Protein AF-A0A7V8YFE7-F1 (afdb_monomer_lite)

Sequence (240 aa):
NLASSLAGSVAAVLPVWSLVAETVACGRLREADAATVTTIAELSDEERAMLFMSVDDFSTRPEGPAPLARRRLQDLLAHAGARRAVDVARSGARGAARLTAALDDISGRRALEEAIDRLAERADVLRASRMLADAWNAAHDDYAVGEPLRDAVASLRHRPEVHRLEEARALDALDAGSVALADGDERLARAVLTREVPTDLDLDAAIDRWREIENLTGDLHAKHVAQVVTRSLTLQRGRP

pLDDT: mean 74.28, std 19.46, range [31.92, 95.75]

Foldseek 3Di:
DVVVVCCVVCVVQCPQLVLLQVCLVVVVFAQLLLVQLLQLLPDDPVLNCQCLVDPCSVQPPPPGDDSVSSVVNCNRRNSVGSNVLNVQVNVPQGGSVSSSVVSNVVSCVVVVVVVVVVVVVVVVLQVVLVVLVVLQVVLVVDPVPNPVSVVVSVVVCVDPSVLLSLLSLLVVCLVVVVEDDDPVLSVQLNCLSVVVHDPPDPLVVNLVVLVVQLVPDPRPSSVSSSVSSSVSSVVVVPDD

Radius of gyration: 28.06 Å; chains: 1; bounding box: 69×29×73 Å

Secondary structure (DSSP, 8-state):
-HHHHHHHHHHHHHHHHHHHHHHHHTT---HHHHHHHHHHHTS-HHHHHHHTS-HHHHHH-SSSS-HHHHHHHHHHHHHHHHHHHHHHHHTT--SHHHHHHHHHHHSSHHHHHHHHHHHHHHHHHHHHHHHHHHHHHHHHH-TTTHHHHHHHHHHHHTSHHHHHHHHHHHHHHHHTT-----HHHHHHHHHHHHT---TT--HHHHHHHHHHHHHH---HHHHHHHHHHHHHHHHHHT--

Structure (mmCIF, N/CA/C/O backbone):
data_AF-A0A7V8YFE7-F1
#
_entry.id   AF-A0A7V8YFE7-F1
#
loop_
_atom_site.group_PDB
_atom_site.id
_atom_site.type_symbol
_atom_site.label_atom_id
_atom_site.label_alt_id
_atom_site.label_comp_id
_atom_site.label_asym_id
_atom_site.label_entity_id
_atom_site.label_seq_id
_atom_site.pdbx_PDB_ins_code
_atom_site.Cartn_x
_atom_site.Cartn_y
_atom_site.Cartn_z
_atom_site.occupancy
_atom_site.B_iso_or_equiv
_atom_site.auth_seq_id
_atom_site.auth_comp_id
_atom_site.auth_asym_id
_atom_site.auth_atom_id
_atom_site.pdbx_PDB_model_num
ATOM 1 N N . ASN A 1 1 ? 8.344 12.786 -6.041 1.00 46.62 1 ASN A N 1
ATOM 2 C CA . ASN A 1 1 ? 9.037 11.729 -5.275 1.00 46.62 1 ASN A CA 1
ATOM 3 C C . ASN A 1 1 ? 7.993 10.887 -4.542 1.00 46.62 1 ASN A C 1
ATOM 5 O O . ASN A 1 1 ? 7.358 11.382 -3.614 1.00 46.62 1 ASN A O 1
ATOM 9 N N . LEU A 1 2 ? 7.763 9.656 -5.012 1.00 32.00 2 LEU A N 1
ATOM 10 C CA . LEU A 1 2 ? 6.749 8.725 -4.495 1.00 32.00 2 LEU A CA 1
ATOM 11 C C . LEU A 1 2 ? 6.962 8.425 -2.999 1.00 32.00 2 LEU A C 1
ATOM 13 O O . LEU A 1 2 ? 6.001 8.340 -2.240 1.00 32.00 2 LEU A O 1
ATOM 17 N N . ALA A 1 3 ? 8.225 8.391 -2.556 1.00 32.19 3 ALA A N 1
ATOM 18 C CA . ALA A 1 3 ? 8.601 8.218 -1.155 1.00 32.19 3 ALA A CA 1
ATOM 19 C C . ALA A 1 3 ? 8.124 9.379 -0.265 1.00 32.19 3 ALA A C 1
ATOM 21 O O . ALA A 1 3 ? 7.690 9.152 0.858 1.00 32.19 3 ALA A O 1
ATOM 22 N N . SER A 1 4 ? 8.135 10.619 -0.766 1.00 31.92 4 SER A N 1
ATOM 23 C CA . SER A 1 4 ? 7.661 11.797 -0.020 1.00 31.92 4 SER A CA 1
ATOM 24 C C . SER A 1 4 ? 6.129 11.882 0.035 1.00 31.92 4 SER A C 1
ATOM 26 O O . SER A 1 4 ? 5.569 12.300 1.045 1.00 31.92 4 SER A O 1
ATOM 28 N N . SER A 1 5 ? 5.448 11.447 -1.030 1.00 32.66 5 SER A N 1
ATOM 29 C CA . SER A 1 5 ? 3.979 11.356 -1.097 1.00 32.66 5 SER A CA 1
ATOM 30 C C . SER A 1 5 ? 3.429 10.228 -0.207 1.00 32.66 5 SER A C 1
ATOM 32 O O . SER A 1 5 ? 2.426 10.421 0.489 1.00 32.66 5 SER A O 1
ATOM 34 N N . LEU A 1 6 ? 4.124 9.086 -0.161 1.00 34.97 6 LEU A N 1
ATOM 35 C CA . LEU A 1 6 ? 3.830 7.990 0.760 1.00 34.97 6 LEU A CA 1
ATOM 36 C C . LEU A 1 6 ? 4.168 8.369 2.202 1.00 34.97 6 LEU A C 1
ATOM 38 O O . LEU A 1 6 ? 3.341 8.131 3.069 1.00 34.97 6 LEU A O 1
ATOM 42 N N . ALA A 1 7 ? 5.299 9.029 2.472 1.00 33.03 7 ALA A N 1
ATOM 43 C CA . ALA A 1 7 ? 5.672 9.451 3.825 1.00 33.03 7 ALA A CA 1
ATOM 44 C C . ALA A 1 7 ? 4.619 10.363 4.476 1.00 33.03 7 ALA A C 1
ATOM 46 O O . ALA A 1 7 ? 4.297 10.172 5.645 1.00 33.03 7 ALA A O 1
ATOM 47 N N . GLY A 1 8 ? 4.033 11.304 3.725 1.00 34.12 8 GLY A N 1
ATOM 48 C CA . GLY A 1 8 ? 2.968 12.178 4.235 1.00 34.12 8 GLY A CA 1
ATOM 49 C C . GLY A 1 8 ? 1.661 11.438 4.549 1.00 34.12 8 GLY A C 1
ATOM 50 O O . GLY A 1 8 ? 1.032 11.702 5.572 1.00 34.12 8 GLY A O 1
ATOM 51 N N . SER A 1 9 ? 1.283 10.467 3.712 1.00 35.19 9 SER A N 1
ATOM 52 C CA . SER A 1 9 ? 0.063 9.662 3.898 1.00 35.19 9 SER A CA 1
ATOM 53 C C . SER A 1 9 ? 0.236 8.580 4.975 1.00 35.19 9 SER A C 1
ATOM 55 O O . SER A 1 9 ? -0.682 8.300 5.736 1.00 35.19 9 SER A O 1
ATOM 57 N N . VAL A 1 10 ? 1.437 8.013 5.090 1.00 35.19 10 VAL A N 1
ATOM 58 C CA . VAL A 1 10 ? 1.829 7.021 6.100 1.00 35.19 10 VAL A CA 1
ATOM 59 C C . VAL A 1 10 ? 1.984 7.678 7.480 1.00 35.19 10 VAL A C 1
ATOM 61 O O . VAL A 1 10 ? 1.509 7.128 8.471 1.00 35.19 10 VAL A O 1
ATOM 64 N N . ALA A 1 11 ? 2.534 8.897 7.563 1.00 32.28 11 ALA A N 1
ATOM 65 C CA . ALA A 1 11 ? 2.677 9.641 8.820 1.00 32.28 11 ALA A CA 1
ATOM 66 C C . ALA A 1 11 ? 1.337 10.074 9.445 1.00 32.28 11 ALA A C 1
ATOM 68 O O . ALA A 1 11 ? 1.239 10.172 10.667 1.00 32.28 11 ALA A O 1
ATOM 69 N N . ALA A 1 12 ? 0.298 10.300 8.633 1.00 34.69 12 ALA A N 1
ATOM 70 C CA . ALA A 1 12 ? -1.025 10.702 9.117 1.00 34.69 12 ALA A CA 1
ATOM 71 C C . ALA A 1 12 ? -1.856 9.533 9.687 1.00 34.69 12 ALA A C 1
ATOM 73 O O . ALA A 1 12 ? -2.780 9.756 10.467 1.00 34.69 12 ALA A O 1
ATOM 74 N N . VAL A 1 13 ? -1.534 8.291 9.307 1.00 35.88 13 VAL A N 1
ATOM 75 C CA . VAL A 1 13 ? -2.338 7.093 9.613 1.00 35.88 13 VAL A CA 1
ATOM 76 C C . VAL A 1 13 ? -1.600 6.144 10.574 1.00 35.88 13 VAL A C 1
ATOM 78 O O . VAL A 1 13 ? -2.230 5.372 11.285 1.00 35.88 13 VAL A O 1
ATOM 81 N N . LEU A 1 14 ? -0.275 6.243 10.708 1.00 37.66 14 LEU A N 1
ATOM 82 C CA . LEU A 1 14 ? 0.519 5.355 11.566 1.00 37.66 14 LEU A CA 1
ATOM 83 C C . LEU A 1 14 ? 0.127 5.334 13.056 1.00 37.66 14 LEU A C 1
ATOM 85 O O . LEU A 1 14 ? -0.050 4.235 13.563 1.00 37.66 14 LEU A O 1
ATOM 89 N N . PRO A 1 15 ? -0.056 6.455 13.784 1.00 42.94 15 PRO A N 1
ATOM 90 C CA . PRO A 1 15 ? -0.085 6.398 15.254 1.00 42.94 15 PRO A CA 1
ATOM 91 C C . PRO A 1 15 ? -1.318 5.704 15.856 1.00 42.94 15 PRO A C 1
ATOM 93 O O . PRO A 1 15 ? -1.239 5.094 16.918 1.00 42.94 15 PRO A O 1
ATOM 96 N N . VAL A 1 16 ? -2.475 5.804 15.194 1.00 43.12 16 VAL A N 1
ATOM 97 C CA . VAL A 1 16 ? -3.741 5.219 15.678 1.00 43.12 16 VAL A CA 1
ATOM 98 C C . VAL A 1 16 ? -3.874 3.762 15.238 1.00 43.12 16 VAL A C 1
ATOM 100 O O . VAL A 1 16 ? -4.380 2.923 15.982 1.00 43.12 16 VAL A O 1
ATOM 103 N N . TRP A 1 17 ? -3.384 3.452 14.040 1.00 50.72 17 TRP A N 1
ATOM 104 C CA . TRP A 1 17 ? -3.458 2.118 13.464 1.00 50.72 17 TRP A CA 1
ATOM 105 C C . TRP A 1 17 ? -2.321 1.216 13.958 1.00 50.72 17 TRP A C 1
ATOM 107 O O . TRP A 1 17 ? -2.533 0.015 14.092 1.00 50.72 17 TRP A O 1
ATOM 117 N N . SER A 1 18 ? -1.173 1.781 14.357 1.00 51.94 18 SER A N 1
ATOM 118 C CA . SER A 1 18 ? -0.069 1.037 14.971 1.00 51.94 18 SER A CA 1
ATOM 119 C C . SER A 1 18 ? -0.416 0.513 16.358 1.00 51.94 18 SER A C 1
ATOM 121 O O . SER A 1 18 ? -0.047 -0.607 16.668 1.00 51.94 18 SER A O 1
ATOM 123 N N . LEU A 1 19 ? -1.149 1.272 17.180 1.00 60.25 19 LEU A N 1
ATOM 124 C CA . LEU A 1 19 ? -1.534 0.840 18.531 1.00 60.25 19 LEU A CA 1
ATOM 125 C C . LEU A 1 19 ? -2.552 -0.305 18.498 1.00 60.25 19 LEU A C 1
ATOM 127 O O . LEU A 1 19 ? -2.393 -1.298 19.205 1.00 60.25 19 LEU A O 1
ATOM 131 N N . VAL A 1 20 ? -3.558 -0.212 17.622 1.00 61.38 20 VAL A N 1
ATOM 132 C CA . VAL A 1 20 ? -4.516 -1.305 17.400 1.00 61.38 20 VAL A CA 1
ATOM 133 C C . VAL A 1 20 ? -3.813 -2.519 16.789 1.00 61.38 20 VAL A C 1
ATOM 135 O O . VAL A 1 20 ? -3.981 -3.624 17.301 1.00 61.38 20 VAL A O 1
ATOM 138 N N . ALA A 1 21 ? -2.990 -2.323 15.752 1.00 56.16 21 ALA A N 1
ATOM 139 C CA . ALA A 1 21 ? -2.241 -3.403 15.111 1.00 56.16 21 ALA A CA 1
ATOM 140 C C . ALA A 1 21 ? -1.254 -4.081 16.076 1.00 56.16 21 ALA A C 1
ATOM 142 O O . ALA A 1 21 ? -1.201 -5.305 16.119 1.00 56.16 21 ALA A O 1
ATOM 143 N N . GLU A 1 22 ? -0.522 -3.322 16.895 1.00 61.88 22 GLU A N 1
ATOM 144 C CA . GLU A 1 22 ? 0.393 -3.852 17.913 1.00 61.88 22 GLU A CA 1
ATOM 145 C C . GLU A 1 22 ? -0.375 -4.618 18.994 1.00 61.88 22 GLU A C 1
ATOM 147 O O . GLU A 1 22 ? 0.005 -5.729 19.364 1.00 61.88 22 GLU A O 1
ATOM 152 N N . THR A 1 23 ? -1.483 -4.062 19.490 1.00 64.62 23 THR A N 1
ATOM 153 C CA . THR A 1 23 ? -2.311 -4.716 20.511 1.00 64.62 23 THR A CA 1
ATOM 154 C C . THR A 1 23 ? -2.886 -6.038 20.017 1.00 64.62 23 THR A C 1
ATOM 156 O O . THR A 1 23 ? -2.894 -7.017 20.770 1.00 64.62 23 THR A O 1
ATOM 159 N N . VAL A 1 24 ? -3.342 -6.080 18.765 1.00 67.12 24 VAL A N 1
ATOM 160 C CA . VAL A 1 24 ? -3.852 -7.287 18.109 1.00 67.12 24 VAL A CA 1
ATOM 161 C C . VAL A 1 24 ? -2.725 -8.295 17.877 1.00 67.12 24 VAL A C 1
ATOM 163 O O . VAL A 1 24 ? -2.836 -9.431 18.337 1.00 67.12 24 VAL A O 1
ATOM 166 N N . ALA A 1 25 ? -1.622 -7.880 17.246 1.00 57.31 25 ALA A N 1
ATOM 167 C CA . ALA A 1 25 ? -0.500 -8.753 16.896 1.00 57.31 25 ALA A CA 1
ATOM 168 C C . ALA A 1 25 ? 0.173 -9.375 18.129 1.00 57.31 25 ALA A C 1
ATOM 170 O O . ALA A 1 25 ? 0.541 -10.548 18.118 1.00 57.31 25 ALA A O 1
ATOM 171 N N . CYS A 1 26 ? 0.287 -8.615 19.220 1.00 66.69 26 CYS A N 1
ATOM 172 C CA . CYS A 1 26 ? 0.873 -9.085 20.474 1.00 66.69 26 CYS A CA 1
ATOM 173 C C . CYS A 1 26 ? -0.145 -9.769 21.407 1.00 66.69 26 CYS A C 1
ATOM 175 O O . CYS A 1 26 ? 0.208 -10.107 22.538 1.00 66.69 26 CYS A O 1
ATOM 177 N N . GLY A 1 27 ? -1.411 -9.927 20.997 1.00 72.06 27 GLY A N 1
ATOM 178 C CA . GLY A 1 27 ? -2.453 -10.554 21.819 1.00 72.06 27 GLY A CA 1
ATOM 179 C C . GLY A 1 27 ? -2.679 -9.853 23.166 1.00 72.06 27 GLY A C 1
ATOM 180 O O . GLY A 1 27 ? -2.934 -10.505 24.179 1.00 72.06 27 GLY A O 1
ATOM 181 N N . ARG A 1 28 ? -2.532 -8.521 23.214 1.00 80.00 28 ARG A N 1
ATOM 182 C CA . ARG A 1 28 ? -2.549 -7.741 24.470 1.00 80.00 28 ARG A CA 1
ATOM 183 C C . ARG A 1 28 ? -3.959 -7.470 25.000 1.00 80.00 28 ARG A C 1
ATOM 185 O O . ARG A 1 28 ? -4.097 -7.129 26.180 1.00 80.00 28 ARG A O 1
ATOM 192 N N . LEU A 1 29 ? -4.977 -7.627 24.151 1.00 85.94 29 LEU A N 1
ATOM 193 C CA . LEU A 1 29 ? -6.392 -7.510 24.504 1.00 85.94 29 LEU A CA 1
ATOM 194 C C . LEU A 1 29 ? -6.844 -8.751 25.293 1.00 85.94 29 LEU A C 1
ATOM 196 O O . LEU A 1 29 ? -6.780 -9.870 24.789 1.00 85.94 29 LEU A O 1
ATOM 200 N N . ARG A 1 30 ? -7.306 -8.563 26.532 1.00 92.62 30 ARG A N 1
ATOM 201 C CA . ARG A 1 30 ? -7.760 -9.651 27.419 1.00 92.62 30 ARG A CA 1
ATOM 202 C C . ARG A 1 30 ? -9.279 -9.660 27.566 1.00 92.62 30 ARG A C 1
ATOM 204 O O . ARG A 1 30 ? -9.948 -8.683 27.247 1.00 92.62 30 ARG A O 1
ATOM 211 N N . GLU A 1 31 ? -9.834 -10.729 28.139 1.00 94.75 31 GLU A N 1
ATOM 212 C CA . GLU A 1 31 ? -11.286 -10.835 28.373 1.00 94.75 31 GLU A CA 1
ATOM 213 C C . GLU A 1 31 ? -11.846 -9.712 29.260 1.00 94.75 31 GLU A C 1
ATOM 215 O O . GLU A 1 31 ? -12.948 -9.230 29.024 1.00 94.75 31 GLU A O 1
ATOM 220 N N . ALA A 1 32 ? -11.071 -9.213 30.227 1.00 93.00 32 ALA A N 1
ATOM 221 C CA . ALA A 1 32 ? -11.471 -8.048 31.022 1.00 93.00 32 ALA A CA 1
ATOM 222 C C . ALA A 1 32 ? -11.592 -6.763 30.174 1.00 93.00 32 ALA A C 1
ATOM 224 O O . ALA A 1 32 ? -12.471 -5.930 30.409 1.00 93.00 32 ALA A O 1
ATOM 225 N N . ASP A 1 33 ? -10.741 -6.621 29.155 1.00 93.38 33 ASP A N 1
ATOM 226 C CA . ASP A 1 33 ? -10.780 -5.497 28.217 1.00 93.38 33 ASP A CA 1
ATOM 227 C C . ASP A 1 33 ? -12.005 -5.635 27.299 1.00 93.38 33 ASP A C 1
ATOM 229 O O . ASP A 1 33 ? -12.761 -4.683 27.114 1.00 93.38 33 ASP A O 1
ATOM 233 N N . ALA A 1 34 ? -12.272 -6.850 26.812 1.00 94.25 34 ALA A N 1
ATOM 234 C CA . ALA A 1 34 ? -13.458 -7.170 26.021 1.00 94.25 34 ALA A CA 1
ATOM 235 C C . ALA A 1 34 ? -14.772 -6.954 26.790 1.00 94.25 34 ALA A C 1
ATOM 237 O O . ALA A 1 34 ? -15.741 -6.435 26.229 1.00 94.25 34 ALA A O 1
ATOM 238 N N . ALA A 1 35 ? -14.807 -7.305 28.077 1.00 95.44 35 ALA A N 1
ATOM 239 C CA . ALA A 1 35 ? -15.937 -7.021 28.955 1.00 95.44 35 ALA A CA 1
ATOM 240 C C . ALA A 1 35 ? -16.156 -5.508 29.087 1.00 95.44 35 ALA A C 1
ATOM 242 O O . ALA A 1 35 ? -17.278 -5.039 28.930 1.00 95.44 35 ALA A O 1
ATOM 243 N N . THR A 1 36 ? -15.077 -4.737 29.260 1.00 95.75 36 THR A N 1
ATOM 244 C CA . THR A 1 36 ? -15.133 -3.267 29.317 1.00 95.75 36 THR A CA 1
ATOM 245 C C . THR A 1 36 ? -15.704 -2.677 28.022 1.00 95.75 36 THR A C 1
ATOM 247 O O . THR A 1 36 ? -16.599 -1.836 28.076 1.00 95.75 36 THR A O 1
ATOM 250 N N . VAL A 1 37 ? -15.247 -3.149 26.856 1.00 95.31 37 VAL A N 1
ATOM 251 C CA . VAL A 1 37 ? -15.792 -2.748 25.543 1.00 95.31 37 VAL A CA 1
ATOM 252 C C . VAL A 1 37 ? -17.276 -3.101 25.430 1.00 95.31 37 VAL A C 1
ATOM 254 O O . VAL A 1 37 ? -18.070 -2.278 24.980 1.00 95.31 37 VAL A O 1
ATOM 257 N N . THR A 1 38 ? -17.665 -4.298 25.873 1.00 95.50 38 THR A N 1
ATOM 258 C CA . THR A 1 38 ? -19.058 -4.767 25.824 1.00 95.50 38 THR A CA 1
ATOM 259 C C . THR A 1 38 ? -19.965 -3.907 26.702 1.00 95.50 38 THR A C 1
ATOM 261 O O . THR A 1 38 ? -21.019 -3.481 26.244 1.00 95.50 38 THR A O 1
ATOM 264 N N . THR A 1 39 ? -19.532 -3.561 27.916 1.00 95.31 39 THR A N 1
ATOM 265 C CA . THR A 1 39 ? -20.282 -2.658 28.800 1.00 95.31 39 THR A CA 1
ATOM 266 C C . THR A 1 39 ? -20.480 -1.279 28.168 1.00 95.31 39 THR A C 1
ATOM 268 O O . THR A 1 39 ? -21.561 -0.714 28.276 1.00 95.31 39 THR A O 1
ATOM 271 N N . ILE A 1 40 ? -19.477 -0.739 27.465 1.00 95.19 40 ILE A N 1
ATOM 272 C CA . ILE A 1 40 ? -19.621 0.541 26.744 1.00 95.19 40 ILE A CA 1
ATOM 273 C C . ILE A 1 40 ? -20.566 0.396 25.538 1.00 95.19 40 ILE A C 1
ATOM 275 O O . ILE A 1 40 ? -21.319 1.316 25.219 1.00 95.19 40 ILE A O 1
ATOM 279 N N . ALA A 1 41 ? -20.547 -0.753 24.859 1.00 95.56 41 ALA A N 1
ATOM 280 C CA . ALA A 1 41 ? -21.445 -1.044 23.742 1.00 95.56 41 ALA A CA 1
ATOM 281 C C . ALA A 1 41 ? -22.919 -1.140 24.164 1.00 95.56 41 ALA A C 1
ATOM 283 O O . ALA A 1 41 ? -23.793 -0.850 23.348 1.00 95.56 41 ALA A O 1
ATOM 284 N N . GLU A 1 42 ? -23.173 -1.513 25.418 1.00 94.94 42 GLU A N 1
ATOM 285 C CA . GLU A 1 42 ? -24.505 -1.640 26.019 1.00 94.94 42 GLU A CA 1
ATOM 286 C C . GLU A 1 42 ? -25.051 -0.320 26.594 1.00 94.94 42 GLU A C 1
ATOM 288 O O . GLU A 1 42 ? -26.234 -0.255 26.924 1.00 94.94 42 GLU A O 1
ATOM 293 N N . LEU A 1 43 ? -24.236 0.743 26.662 1.00 95.19 43 LEU A N 1
ATOM 294 C CA . LEU A 1 43 ? -24.715 2.090 26.988 1.00 95.19 43 LEU A CA 1
ATOM 295 C C . LEU A 1 43 ? -25.698 2.604 25.932 1.00 95.19 43 LEU A C 1
ATOM 297 O O . LEU A 1 43 ? -25.624 2.234 24.750 1.00 95.19 43 LEU A O 1
ATOM 301 N N . SER A 1 44 ? -26.571 3.524 26.351 1.00 95.19 44 SER A N 1
ATOM 302 C CA . SER A 1 44 ? -27.434 4.240 25.415 1.00 95.19 44 SER A CA 1
ATOM 303 C C . SER A 1 44 ? -26.608 5.000 24.371 1.00 95.19 44 SER A C 1
ATOM 305 O O . SER A 1 44 ? -25.433 5.333 24.570 1.00 95.19 44 SER A O 1
ATOM 307 N N . ASP A 1 45 ? -27.225 5.275 23.223 1.00 92.44 45 ASP A N 1
ATOM 308 C CA . ASP A 1 45 ? -26.554 5.981 22.133 1.00 92.44 45 ASP A CA 1
ATOM 309 C C . ASP A 1 45 ? -26.092 7.386 22.566 1.00 92.44 45 ASP A C 1
ATOM 311 O O . ASP A 1 45 ? -24.999 7.805 22.182 1.00 92.44 45 ASP A O 1
ATOM 315 N N . GLU A 1 46 ? -26.862 8.062 23.423 1.00 93.81 46 GLU A N 1
ATOM 316 C CA . GLU A 1 46 ? -26.534 9.377 23.987 1.00 93.81 46 GLU A 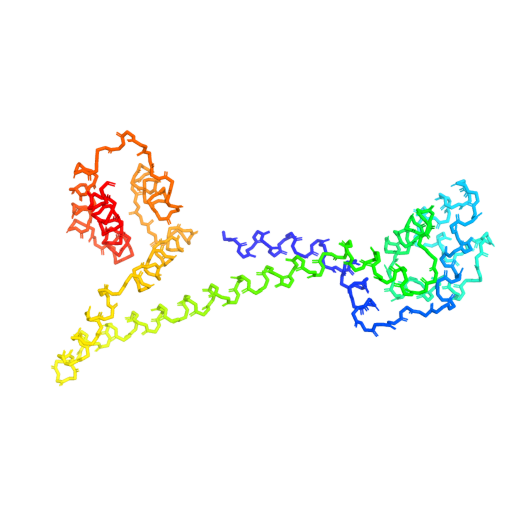CA 1
ATOM 317 C C . GLU A 1 46 ? -25.367 9.312 24.979 1.00 93.81 46 GLU A C 1
ATOM 319 O O . GLU A 1 46 ? -24.397 10.056 24.824 1.00 93.81 46 GLU A O 1
ATOM 324 N N . GLU A 1 47 ? -25.393 8.388 25.946 1.00 94.00 47 GLU A N 1
ATOM 325 C CA . GLU A 1 47 ? -24.288 8.209 26.901 1.00 94.00 47 GLU A CA 1
ATOM 326 C C . GLU A 1 47 ? -22.981 7.879 26.181 1.00 94.00 47 GLU A C 1
ATOM 328 O O . GLU A 1 47 ? -21.929 8.436 26.493 1.00 94.00 47 GLU A O 1
ATOM 333 N N . ARG A 1 48 ? -23.039 7.007 25.170 1.00 94.44 48 ARG A N 1
ATOM 334 C CA . ARG A 1 48 ? -21.860 6.631 24.390 1.00 94.44 48 ARG A CA 1
ATOM 335 C C . ARG A 1 48 ? -21.354 7.782 23.520 1.00 94.44 48 ARG A C 1
ATOM 337 O O . ARG A 1 48 ? -20.141 7.958 23.414 1.00 94.44 48 ARG A O 1
ATOM 344 N N . ALA A 1 49 ? -22.244 8.559 22.901 1.00 90.44 49 ALA A N 1
ATOM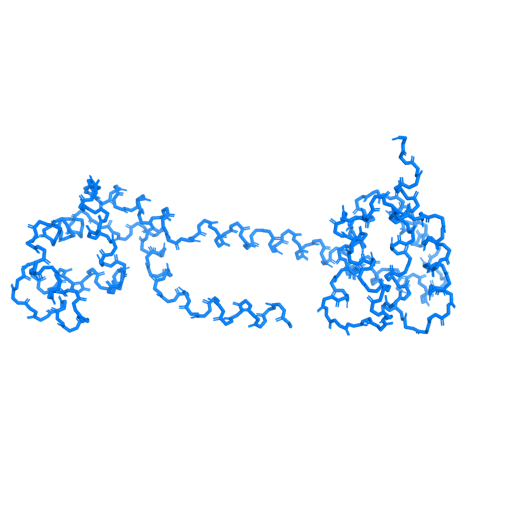 345 C CA . ALA A 1 49 ? -21.852 9.734 22.124 1.00 90.44 49 ALA A CA 1
ATOM 346 C C . ALA A 1 49 ? -21.118 10.757 23.002 1.00 90.44 49 ALA A C 1
ATOM 348 O O . ALA A 1 49 ? -20.050 11.235 22.620 1.00 90.44 49 ALA A O 1
ATOM 349 N N . MET A 1 50 ? -21.638 11.012 24.206 1.00 91.38 50 MET A N 1
ATOM 350 C CA . MET A 1 50 ? -20.996 11.882 25.193 1.00 91.38 50 MET A CA 1
ATOM 351 C C . MET A 1 50 ? -19.657 11.315 25.673 1.00 91.38 50 MET A C 1
ATOM 353 O O . MET A 1 50 ? -18.676 12.047 25.763 1.00 91.38 50 MET A O 1
ATOM 357 N N . LEU A 1 51 ? -19.587 10.007 25.933 1.00 92.06 51 LEU A N 1
ATOM 358 C CA . LEU A 1 51 ? -18.367 9.331 26.375 1.00 92.06 51 LEU A CA 1
ATOM 359 C C . LEU A 1 51 ? -17.239 9.397 25.329 1.00 92.06 51 LEU A C 1
ATOM 361 O O . LEU A 1 51 ? -16.073 9.487 25.698 1.00 92.06 51 LEU A O 1
ATOM 365 N N . PHE A 1 52 ? -17.559 9.372 24.031 1.00 89.69 52 PHE A N 1
ATOM 366 C CA . PHE A 1 52 ? -16.567 9.446 22.948 1.00 89.69 52 PHE A CA 1
ATOM 367 C C . PHE A 1 52 ? -16.335 10.856 22.386 1.00 89.69 52 PHE A C 1
ATOM 369 O O . PHE A 1 52 ? -15.579 10.995 21.418 1.00 89.69 52 PHE A O 1
ATOM 376 N N . MET A 1 53 ? -16.934 11.891 22.982 1.00 88.69 53 MET A N 1
ATOM 377 C CA . MET A 1 53 ? -16.818 13.275 22.512 1.00 88.69 53 MET A CA 1
ATOM 378 C C . MET A 1 53 ? -15.368 13.786 22.559 1.00 88.69 53 MET A C 1
ATOM 380 O O . MET A 1 53 ? -14.914 14.441 21.621 1.00 88.69 53 MET A O 1
ATOM 384 N N . SER A 1 54 ? -14.612 13.422 23.596 1.00 83.50 54 SER A N 1
ATOM 385 C CA . SER A 1 54 ? -13.183 13.721 23.723 1.00 83.50 54 SER A CA 1
ATOM 386 C C . SER A 1 54 ? -12.437 12.635 24.511 1.00 83.50 54 SER A C 1
ATOM 388 O O . SER A 1 54 ? -13.047 11.761 25.129 1.00 83.50 54 SER A O 1
ATOM 390 N N . VAL A 1 55 ? -11.100 12.689 24.493 1.00 79.25 55 VAL A N 1
ATOM 391 C CA . VAL A 1 55 ? -10.234 11.808 25.304 1.00 79.25 55 VAL A CA 1
ATOM 392 C C . VAL A 1 55 ? -10.485 12.013 26.806 1.00 79.25 55 VAL A C 1
ATOM 394 O O . VAL A 1 55 ? -10.482 11.044 27.575 1.00 79.25 55 VAL A O 1
ATOM 397 N N . ASP A 1 56 ? -10.739 13.261 27.207 1.00 87.19 56 ASP A N 1
ATOM 398 C CA . ASP A 1 56 ? -11.029 13.642 28.590 1.00 87.19 56 ASP A CA 1
ATOM 399 C C . ASP A 1 56 ? -12.403 13.135 29.022 1.00 87.19 56 ASP A C 1
ATOM 401 O O . ASP A 1 56 ? -12.522 12.541 30.096 1.00 87.19 56 ASP A O 1
ATOM 405 N N . ASP A 1 57 ? -13.425 13.276 28.171 1.00 88.56 57 ASP A N 1
ATOM 406 C CA . ASP A 1 57 ? -14.760 12.731 28.440 1.00 88.56 57 ASP A CA 1
ATOM 407 C C . ASP A 1 57 ? -14.697 11.215 28.636 1.00 88.56 57 ASP A C 1
ATOM 409 O O . ASP A 1 57 ? -15.226 10.680 29.614 1.00 88.56 57 ASP A O 1
ATOM 413 N N . PHE A 1 58 ? -13.954 10.521 27.773 1.00 87.81 58 PHE A N 1
ATOM 414 C CA . PHE A 1 58 ? -13.783 9.077 27.883 1.00 87.81 58 PHE A CA 1
ATOM 415 C C . PHE A 1 58 ? -13.155 8.660 29.216 1.00 87.81 58 PHE A C 1
ATOM 417 O O . PHE A 1 58 ? -13.445 7.575 29.714 1.00 87.81 58 PHE A O 1
ATOM 424 N N . SER A 1 59 ? -12.334 9.513 29.827 1.00 84.94 59 SER A N 1
ATOM 425 C CA . SER A 1 59 ? -11.617 9.199 31.067 1.00 84.94 59 SER A CA 1
ATOM 426 C C . SER A 1 59 ? -12.354 9.637 32.334 1.00 84.94 59 SER A C 1
ATOM 428 O O . SER A 1 59 ? -12.216 8.994 33.375 1.00 84.94 59 SER A O 1
ATOM 430 N N . THR A 1 60 ? -13.112 10.732 32.268 1.00 85.06 60 THR A N 1
ATOM 431 C CA . THR A 1 60 ? -13.614 11.448 33.456 1.00 85.06 60 THR A CA 1
ATOM 432 C C . THR A 1 60 ? -15.111 11.302 33.685 1.00 85.06 60 THR A C 1
ATOM 434 O O . THR A 1 60 ? -15.569 11.451 34.818 1.00 85.06 60 THR A O 1
ATOM 437 N N . ARG A 1 61 ? -15.883 10.975 32.643 1.00 87.00 61 ARG A N 1
ATOM 438 C CA . ARG A 1 61 ? -17.338 10.855 32.754 1.00 87.00 61 ARG A CA 1
ATOM 439 C C . ARG A 1 61 ? -17.763 9.725 33.700 1.00 87.00 61 ARG A C 1
ATOM 441 O O . ARG A 1 61 ? -17.115 8.676 33.688 1.00 87.00 61 ARG A O 1
ATOM 448 N N . PRO A 1 62 ? -18.815 9.910 34.517 1.00 84.88 62 PRO A N 1
ATOM 449 C CA . PRO A 1 62 ? -19.268 8.899 35.472 1.00 84.88 62 PRO A CA 1
ATOM 450 C C . PRO A 1 62 ? -19.968 7.707 34.808 1.00 84.88 62 PRO A C 1
ATOM 452 O O . PRO A 1 62 ? -20.017 6.634 35.405 1.00 84.88 62 PRO A O 1
ATOM 455 N N . GLU A 1 63 ? -20.505 7.877 33.599 1.00 84.50 63 GLU A N 1
ATOM 456 C CA . GLU A 1 63 ? -21.231 6.829 32.889 1.00 84.50 63 GLU A CA 1
ATOM 457 C C . GLU A 1 63 ? -20.274 5.739 32.358 1.00 84.50 63 GLU A C 1
ATOM 459 O O . GLU A 1 63 ? -19.197 6.021 31.823 1.00 84.50 63 GLU A O 1
ATOM 464 N N . GLY A 1 64 ? -20.677 4.470 32.486 1.00 85.50 64 GLY A N 1
ATOM 465 C CA . GLY A 1 64 ? -19.929 3.323 31.966 1.00 85.50 64 GLY A CA 1
ATOM 466 C C . GLY A 1 64 ? -18.906 2.709 32.936 1.00 85.50 64 GLY A C 1
ATOM 467 O O . GLY A 1 64 ? -19.043 2.812 34.156 1.00 85.50 64 GLY A O 1
ATOM 468 N N . PRO A 1 65 ? -17.894 1.988 32.414 1.00 89.31 65 PRO A N 1
ATOM 469 C CA . PRO A 1 65 ? -16.936 1.255 33.239 1.00 89.31 65 PRO A CA 1
ATOM 470 C C . PRO A 1 65 ? -16.046 2.152 34.105 1.00 89.31 65 PRO A C 1
ATOM 472 O O . PRO A 1 65 ? -15.853 3.343 33.842 1.00 89.31 65 PRO A O 1
ATOM 475 N N . ALA A 1 66 ? -15.407 1.537 35.103 1.00 90.94 66 ALA A N 1
ATOM 476 C CA . ALA A 1 66 ? -14.458 2.219 35.977 1.00 90.94 66 ALA A CA 1
ATOM 477 C C . ALA A 1 66 ? -13.361 2.961 35.172 1.00 90.94 66 ALA A C 1
ATOM 479 O O . ALA A 1 66 ? -12.853 2.411 34.188 1.00 90.94 66 ALA A O 1
ATOM 480 N N . PRO A 1 67 ? -12.931 4.167 35.600 1.00 88.31 67 PRO A N 1
ATOM 481 C CA . PRO A 1 67 ? -11.934 4.969 34.881 1.00 88.31 67 PRO A CA 1
ATOM 482 C C . PRO A 1 67 ? -10.633 4.219 34.567 1.00 88.31 67 PRO A C 1
ATOM 484 O O . PRO A 1 67 ? -10.072 4.368 33.486 1.00 88.31 67 PRO A O 1
ATOM 487 N N . LEU A 1 68 ? -10.173 3.350 35.476 1.00 89.50 68 LEU A N 1
ATOM 488 C CA . LEU A 1 68 ? -8.976 2.527 35.264 1.00 89.50 68 LEU A CA 1
ATOM 489 C C . LEU A 1 68 ? -9.120 1.554 34.085 1.00 89.50 68 LEU A C 1
ATOM 491 O O . LEU A 1 68 ? -8.169 1.366 33.329 1.00 89.50 68 LEU A O 1
ATOM 495 N N . ALA A 1 69 ? -10.301 0.958 33.905 1.00 91.44 69 ALA A N 1
ATOM 496 C CA . ALA A 1 69 ? -10.567 0.048 32.794 1.00 91.44 69 ALA A CA 1
ATOM 497 C C . ALA A 1 69 ? -10.610 0.806 31.457 1.00 91.44 69 ALA A C 1
ATOM 499 O O . ALA A 1 69 ? -10.047 0.353 30.462 1.00 91.44 69 ALA A O 1
ATOM 500 N N . ARG A 1 70 ? -11.200 2.007 31.450 1.00 91.62 70 ARG A N 1
ATOM 501 C CA . ARG A 1 70 ? -11.220 2.896 30.278 1.00 91.62 70 ARG A CA 1
ATOM 502 C C . ARG A 1 70 ? -9.826 3.397 29.910 1.00 91.62 70 ARG A C 1
ATOM 504 O O . ARG A 1 70 ? -9.442 3.317 28.747 1.00 91.62 70 ARG A O 1
ATOM 511 N N . ARG A 1 71 ? -9.022 3.812 30.889 1.00 89.44 71 ARG A N 1
ATOM 512 C CA . ARG A 1 71 ? -7.627 4.211 30.659 1.00 89.44 71 ARG A CA 1
ATOM 513 C C . ARG A 1 71 ? -6.811 3.079 30.039 1.00 89.44 71 ARG A C 1
ATOM 515 O O . ARG A 1 71 ? -6.114 3.294 29.057 1.00 89.44 71 ARG A O 1
ATOM 522 N N . ARG A 1 72 ? -6.978 1.853 30.539 1.00 90.00 72 ARG A N 1
ATOM 523 C CA . ARG A 1 72 ? -6.341 0.672 29.947 1.00 90.00 72 ARG A CA 1
ATOM 524 C C . ARG A 1 72 ? -6.768 0.441 28.492 1.00 90.00 72 ARG A C 1
ATOM 526 O O . ARG A 1 72 ? -5.923 0.087 27.675 1.00 90.00 72 ARG A O 1
ATOM 533 N N . LEU A 1 73 ? -8.042 0.650 28.149 1.00 89.12 73 LEU A N 1
ATOM 534 C CA . LEU A 1 73 ? -8.490 0.592 26.752 1.00 89.12 73 LEU A CA 1
ATOM 535 C C . LEU A 1 73 ? -7.853 1.689 25.891 1.00 89.12 73 LEU A C 1
ATOM 537 O O . LEU A 1 73 ? -7.471 1.404 24.759 1.00 89.12 73 LEU A O 1
ATOM 541 N N . GLN A 1 74 ? -7.695 2.909 26.412 1.00 84.00 74 GLN A N 1
ATOM 542 C CA . GLN A 1 74 ? -6.976 3.974 25.705 1.00 84.00 74 GLN A CA 1
ATOM 543 C C . GLN A 1 74 ? -5.498 3.629 25.492 1.00 84.00 74 GLN A C 1
ATOM 545 O O . GLN A 1 74 ? -4.993 3.841 24.396 1.00 84.00 74 GLN A O 1
ATOM 550 N N . ASP A 1 75 ? -4.826 3.045 26.484 1.00 81.31 75 ASP A N 1
ATOM 551 C CA . ASP A 1 75 ? -3.422 2.634 26.358 1.00 81.31 75 ASP A CA 1
ATOM 552 C C . ASP A 1 75 ? -3.228 1.525 25.310 1.00 81.31 75 ASP A C 1
ATOM 554 O O . ASP A 1 75 ? -2.160 1.410 24.715 1.00 81.31 75 ASP A O 1
ATOM 558 N N . LEU A 1 76 ? -4.247 0.686 25.096 1.00 80.75 76 LEU A N 1
ATOM 559 C CA . LEU A 1 76 ? -4.206 -0.418 24.135 1.00 80.75 76 LEU A CA 1
ATOM 560 C C . LEU A 1 76 ? -4.639 0.000 22.725 1.00 80.75 76 LEU A C 1
ATOM 562 O O . LEU A 1 76 ? -4.063 -0.453 21.741 1.00 80.75 76 LEU A O 1
ATOM 566 N N . LEU A 1 77 ? -5.684 0.816 22.608 1.00 76.19 77 LEU A N 1
ATOM 567 C CA . LEU A 1 77 ? -6.381 1.042 21.338 1.00 76.19 77 LEU A CA 1
ATOM 568 C C . LEU A 1 77 ? -6.432 2.517 20.926 1.00 76.19 77 LEU A C 1
ATOM 570 O O . LEU A 1 77 ? -6.928 2.831 19.845 1.00 76.19 77 LEU A O 1
ATOM 574 N N . ALA A 1 78 ? -5.957 3.429 21.774 1.00 75.25 78 ALA A N 1
ATOM 575 C CA . ALA A 1 78 ? -6.241 4.857 21.689 1.00 75.25 78 ALA A CA 1
ATOM 576 C C . ALA A 1 78 ? -7.755 5.164 21.651 1.00 75.25 78 ALA A C 1
ATOM 578 O O . ALA A 1 78 ? -8.620 4.285 21.666 1.00 75.25 78 ALA A O 1
ATOM 579 N N . HIS A 1 79 ? -8.103 6.450 21.610 1.00 78.88 79 HIS A N 1
ATOM 580 C CA . HIS A 1 79 ? -9.502 6.899 21.614 1.00 78.88 79 HIS A CA 1
ATOM 581 C C . HIS A 1 79 ? -10.298 6.379 20.409 1.00 78.88 79 HIS A C 1
ATOM 583 O O . HIS A 1 79 ? -11.409 5.868 20.543 1.00 78.88 79 HIS A O 1
ATOM 589 N N . ALA A 1 80 ? -9.702 6.459 19.217 1.00 69.31 80 ALA A N 1
ATOM 590 C CA . ALA A 1 80 ? -10.345 6.029 17.980 1.00 69.31 80 ALA A CA 1
ATOM 591 C C . ALA A 1 80 ? -10.485 4.499 17.883 1.00 69.31 80 ALA A C 1
ATOM 593 O O . ALA A 1 80 ? -11.538 4.017 17.461 1.00 69.31 80 ALA A O 1
ATOM 594 N N . GLY A 1 81 ? -9.479 3.728 18.312 1.00 75.88 81 GLY A N 1
ATOM 595 C CA . GLY A 1 81 ? -9.572 2.268 18.329 1.00 75.88 81 GLY A CA 1
ATOM 596 C C . GLY A 1 81 ? -10.534 1.759 19.400 1.00 75.88 81 GLY A C 1
ATOM 597 O O . GLY A 1 81 ? -11.276 0.817 19.137 1.00 75.88 81 GLY A O 1
ATOM 598 N N . ALA A 1 82 ? -10.624 2.423 20.559 1.00 85.88 82 ALA A N 1
ATOM 599 C CA . ALA A 1 82 ? -11.645 2.121 21.563 1.00 85.88 82 ALA A CA 1
ATOM 600 C C . ALA A 1 82 ? -13.064 2.355 21.015 1.00 85.88 82 ALA A C 1
ATOM 602 O O . ALA A 1 82 ? -13.925 1.485 21.156 1.00 85.88 82 ALA A O 1
ATOM 603 N N . ARG A 1 83 ? -13.299 3.478 20.315 1.00 86.31 83 ARG A N 1
ATOM 604 C CA . ARG A 1 83 ? -14.584 3.745 19.643 1.00 86.31 83 ARG A CA 1
ATOM 605 C C . ARG A 1 83 ? -14.924 2.647 18.643 1.00 86.31 83 ARG A C 1
ATOM 607 O O . ARG A 1 83 ? -16.041 2.140 18.620 1.00 86.31 83 ARG A O 1
ATOM 614 N N . ARG A 1 84 ? -13.933 2.231 17.857 1.00 82.44 84 ARG A N 1
ATOM 615 C CA . ARG A 1 84 ? -14.118 1.208 16.833 1.00 82.44 84 ARG A CA 1
ATOM 616 C C . ARG A 1 84 ? -14.361 -0.186 17.411 1.00 82.44 84 ARG A C 1
ATOM 618 O O . ARG A 1 84 ? -15.207 -0.909 16.892 1.00 82.44 84 ARG A O 1
ATOM 625 N N . ALA A 1 85 ? -13.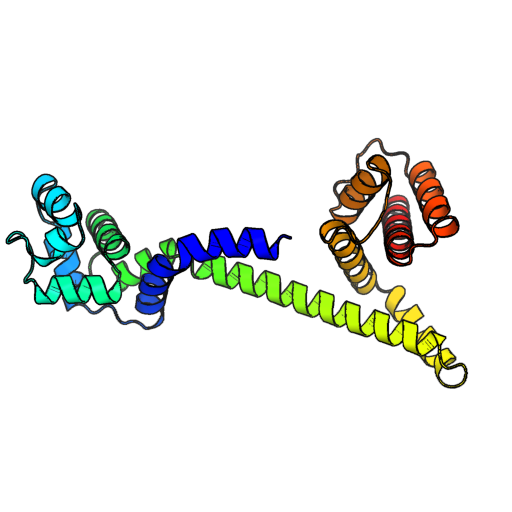675 -0.548 18.493 1.00 88.62 85 ALA A N 1
ATOM 626 C CA . ALA A 1 85 ? -13.920 -1.791 19.219 1.00 88.62 85 ALA A CA 1
ATOM 627 C C . ALA A 1 85 ? -15.359 -1.853 19.749 1.00 88.62 85 ALA A C 1
ATOM 629 O O . ALA A 1 85 ? -15.995 -2.902 19.684 1.00 88.62 85 ALA A O 1
ATOM 630 N N . VAL A 1 86 ? -15.900 -0.720 20.207 1.00 93.75 86 VAL A N 1
ATOM 631 C CA . VAL A 1 86 ? -17.299 -0.622 20.633 1.00 93.75 86 VAL A CA 1
ATOM 632 C C . VAL A 1 86 ? -18.264 -0.775 19.457 1.00 93.75 86 VAL A C 1
ATOM 634 O O . VAL A 1 86 ? -19.228 -1.529 19.573 1.00 93.75 86 VAL A O 1
ATOM 637 N N . ASP A 1 87 ? -18.006 -0.139 18.311 1.00 90.00 87 ASP A N 1
ATOM 638 C CA . ASP A 1 87 ? -18.829 -0.326 17.104 1.00 90.00 87 ASP A CA 1
ATOM 639 C C . ASP A 1 87 ? -18.883 -1.801 16.674 1.00 90.00 87 ASP A C 1
ATOM 641 O O . ASP A 1 87 ? -19.944 -2.329 16.343 1.00 90.00 87 ASP A O 1
ATOM 645 N N . VAL A 1 88 ? -17.733 -2.474 16.721 1.00 89.19 88 VAL A N 1
ATOM 646 C CA . VAL A 1 88 ? -17.583 -3.901 16.415 1.00 89.19 88 VAL A CA 1
ATOM 647 C C . VAL A 1 88 ? -18.295 -4.781 17.456 1.00 89.19 88 VAL A C 1
ATOM 649 O O . VAL A 1 88 ? -18.922 -5.783 17.112 1.00 89.19 88 VAL A O 1
ATOM 652 N N . ALA A 1 89 ? -18.284 -4.396 18.732 1.00 94.56 89 ALA A N 1
ATOM 653 C CA . ALA A 1 89 ? -19.061 -5.093 19.753 1.00 94.56 89 ALA A CA 1
ATOM 654 C C . ALA A 1 89 ? -20.574 -4.952 19.536 1.00 94.56 89 ALA A C 1
ATOM 656 O O . ALA A 1 89 ? -21.316 -5.927 19.688 1.00 94.56 89 ALA A O 1
ATOM 657 N N . ARG A 1 90 ? -21.036 -3.773 19.099 1.00 93.75 90 ARG A N 1
ATOM 658 C CA . ARG A 1 90 ? -22.443 -3.537 18.736 1.00 93.75 90 ARG A CA 1
ATOM 659 C C . ARG A 1 90 ? -22.885 -4.346 17.520 1.00 93.75 90 ARG A C 1
ATOM 661 O O . ARG A 1 90 ? -24.051 -4.721 17.452 1.00 93.75 90 ARG A O 1
ATOM 668 N N . SER A 1 91 ? -21.976 -4.661 16.595 1.00 90.38 91 SER A N 1
ATOM 669 C CA . SER A 1 91 ? -22.265 -5.562 15.472 1.00 90.38 91 SER A CA 1
ATOM 670 C C . SER A 1 91 ? -22.212 -7.053 15.840 1.00 90.38 91 SER A C 1
ATOM 672 O O . SER A 1 91 ? -22.433 -7.899 14.976 1.00 90.38 91 SER A O 1
ATOM 674 N N . GLY A 1 92 ? -21.974 -7.394 17.114 1.00 89.69 92 GLY A N 1
ATOM 675 C CA . GLY A 1 92 ? -22.101 -8.755 17.646 1.00 89.69 92 GLY A CA 1
ATOM 676 C C . GLY A 1 92 ? -20.785 -9.450 18.003 1.00 89.69 92 GLY A C 1
ATOM 677 O O . GLY A 1 92 ? -20.808 -10.592 18.476 1.00 89.69 92 GLY A O 1
ATOM 678 N N . ALA A 1 93 ? -19.632 -8.799 17.828 1.00 89.19 93 ALA A N 1
ATOM 679 C CA . ALA A 1 93 ? -18.354 -9.362 18.254 1.00 89.19 93 ALA A CA 1
ATOM 680 C C . ALA A 1 93 ? -18.186 -9.240 19.778 1.00 89.19 93 ALA A C 1
ATOM 682 O O . ALA A 1 93 ? -17.985 -8.159 20.319 1.00 89.19 93 ALA A O 1
ATOM 683 N N . ARG A 1 94 ? -18.248 -10.367 20.490 1.00 90.56 94 ARG A N 1
ATOM 684 C CA . ARG A 1 94 ? -18.041 -10.423 21.945 1.00 90.56 94 ARG A CA 1
ATOM 685 C C . ARG A 1 94 ? -16.847 -11.301 22.305 1.00 90.56 94 ARG A C 1
ATOM 687 O O . ARG A 1 94 ? -16.585 -12.294 21.623 1.00 90.56 94 ARG A O 1
ATOM 694 N N . GLY A 1 95 ? -16.177 -10.955 23.401 1.00 91.25 95 GLY A N 1
ATOM 695 C CA . GLY A 1 95 ? -14.976 -11.642 23.881 1.00 91.25 95 GLY A CA 1
ATOM 696 C C . GLY A 1 95 ? -13.703 -11.190 23.165 1.00 91.25 95 GLY A C 1
ATOM 697 O O . GLY A 1 95 ? -13.751 -10.628 22.066 1.00 91.25 95 GLY A O 1
ATOM 698 N N . ALA A 1 96 ? -12.555 -11.427 23.798 1.00 90.00 96 ALA A N 1
ATOM 699 C CA . ALA A 1 96 ? -11.279 -10.890 23.332 1.00 90.00 96 ALA A CA 1
ATOM 700 C C . ALA A 1 96 ? -10.905 -11.432 21.949 1.00 90.00 96 ALA A C 1
ATOM 702 O O . ALA A 1 96 ? -10.555 -10.660 21.067 1.00 90.00 96 ALA A O 1
ATOM 703 N N . ALA A 1 97 ? -11.078 -12.736 21.717 1.00 88.12 97 ALA A N 1
ATOM 704 C CA . ALA A 1 97 ? -10.723 -13.363 20.444 1.00 88.12 97 ALA A CA 1
ATOM 705 C C . ALA A 1 97 ? -11.488 -12.777 19.242 1.00 88.12 97 ALA A C 1
ATOM 707 O O . ALA A 1 97 ? -10.888 -12.492 18.206 1.00 88.12 97 ALA A O 1
ATOM 708 N N . ARG A 1 98 ? -12.806 -12.562 19.372 1.00 90.25 98 ARG A N 1
ATOM 709 C CA . ARG A 1 98 ? -13.626 -12.017 18.274 1.00 90.25 98 ARG A CA 1
ATOM 710 C C . ARG A 1 98 ? -13.362 -10.535 18.044 1.00 90.25 98 ARG A C 1
ATOM 712 O O . ARG A 1 98 ? -13.348 -10.105 16.896 1.00 90.25 98 ARG A O 1
ATOM 719 N N . LEU A 1 99 ? -13.141 -9.773 19.116 1.00 87.81 99 LEU A N 1
ATOM 720 C CA . LEU A 1 99 ? -12.743 -8.372 19.005 1.00 87.81 99 LEU A CA 1
ATOM 721 C C . LEU A 1 99 ? -11.375 -8.247 18.339 1.00 87.81 99 LEU A C 1
ATOM 723 O O . LEU A 1 99 ? -11.238 -7.460 17.414 1.00 87.81 99 LEU A O 1
ATOM 727 N N . THR A 1 100 ? -10.396 -9.058 18.738 1.00 84.00 100 THR A N 1
ATOM 728 C CA . THR A 1 100 ? -9.067 -9.088 18.117 1.00 84.00 100 THR A CA 1
ATOM 729 C C . THR A 1 100 ? -9.152 -9.402 16.627 1.00 84.00 100 THR A C 1
ATOM 731 O O . THR A 1 100 ? -8.571 -8.665 15.842 1.00 84.00 100 THR A O 1
ATOM 734 N N . ALA A 1 101 ? -9.915 -10.423 16.221 1.00 82.19 101 ALA A N 1
ATOM 735 C CA . ALA A 1 101 ? -10.083 -10.760 14.804 1.00 82.19 101 ALA A CA 1
ATOM 736 C C . ALA A 1 101 ? -10.710 -9.606 14.000 1.00 82.19 101 ALA A C 1
ATOM 738 O O . ALA A 1 101 ? -10.182 -9.197 12.972 1.00 82.19 101 ALA A O 1
ATOM 739 N N . ALA A 1 102 ? -11.800 -9.024 14.504 1.00 83.31 102 ALA A N 1
ATOM 740 C CA . ALA A 1 102 ? -12.485 -7.932 13.817 1.00 83.31 102 ALA A CA 1
ATOM 741 C C . ALA A 1 102 ? -11.685 -6.614 13.815 1.00 83.31 102 ALA A C 1
ATOM 743 O O . ALA A 1 102 ? -11.846 -5.803 12.904 1.00 83.31 102 ALA A O 1
ATOM 744 N N . LEU A 1 103 ? -10.832 -6.388 14.820 1.00 75.38 103 LEU A N 1
ATOM 745 C CA . LEU A 1 103 ? -9.893 -5.267 14.856 1.00 75.38 103 LEU A CA 1
ATOM 746 C C . LEU A 1 103 ? -8.698 -5.495 13.916 1.00 75.38 103 LEU A C 1
ATOM 748 O O . LEU A 1 103 ? -8.248 -4.532 13.301 1.00 75.38 103 LEU A O 1
ATOM 752 N N . ASP A 1 104 ? -8.214 -6.733 13.761 1.00 69.62 104 ASP A N 1
ATOM 753 C CA . ASP A 1 104 ? -7.147 -7.077 12.807 1.00 69.62 104 ASP A CA 1
ATOM 754 C C . ASP A 1 104 ? -7.578 -6.777 11.370 1.00 69.62 104 ASP A C 1
ATOM 756 O O . ASP A 1 104 ? -6.863 -6.082 10.646 1.00 69.62 104 ASP A O 1
ATOM 760 N N . ASP A 1 105 ? -8.790 -7.206 11.002 1.00 65.94 105 ASP A N 1
ATOM 761 C CA . ASP A 1 105 ? -9.359 -7.024 9.661 1.00 65.94 105 ASP A CA 1
ATOM 762 C C . ASP A 1 105 ? -9.421 -5.558 9.234 1.00 65.94 105 ASP A C 1
ATOM 764 O O . ASP A 1 105 ? -9.207 -5.223 8.067 1.00 65.94 105 ASP A O 1
ATOM 768 N N . ILE A 1 106 ? -9.708 -4.668 10.180 1.00 63.03 106 ILE A N 1
ATOM 769 C CA . ILE A 1 106 ? -9.791 -3.240 9.896 1.00 63.03 106 ILE A CA 1
ATOM 770 C C . ILE A 1 106 ? -8.440 -2.547 10.036 1.00 63.03 106 ILE A C 1
ATOM 772 O O . ILE A 1 106 ? -8.268 -1.527 9.382 1.00 63.03 106 ILE A O 1
ATOM 776 N N . SER A 1 107 ? -7.498 -3.082 10.832 1.00 56.81 107 SER A N 1
ATOM 777 C CA . SER A 1 107 ? -6.255 -2.419 11.277 1.00 56.81 107 SER A CA 1
ATOM 778 C C . SER A 1 107 ? -5.333 -1.921 10.154 1.00 56.81 107 SER A C 1
ATOM 780 O O . SER A 1 107 ? -4.401 -1.157 10.402 1.00 56.81 107 SER A O 1
ATOM 782 N N . GLY A 1 108 ? -5.539 -2.396 8.924 1.00 51.12 108 GLY A N 1
ATOM 783 C CA . GLY A 1 108 ? -4.669 -2.109 7.789 1.00 51.12 108 GLY A CA 1
ATOM 784 C C . GLY A 1 108 ? -3.316 -2.826 7.850 1.00 51.12 108 GLY A C 1
ATOM 785 O O . GLY A 1 108 ? -2.546 -2.701 6.901 1.00 51.12 108 GLY A O 1
ATOM 786 N N . ARG A 1 109 ? -3.037 -3.619 8.902 1.00 55.03 109 ARG A N 1
ATOM 787 C CA . ARG A 1 109 ? -1.782 -4.368 9.083 1.00 55.03 109 ARG A CA 1
ATOM 788 C C . ARG A 1 109 ? -1.483 -5.266 7.889 1.00 55.03 109 ARG A C 1
ATOM 790 O O . ARG A 1 109 ? -0.424 -5.136 7.294 1.00 55.03 109 ARG A O 1
ATOM 797 N N . ARG A 1 110 ? -2.439 -6.105 7.482 1.00 53.88 110 ARG A N 1
ATOM 798 C CA . ARG A 1 110 ? -2.272 -7.004 6.330 1.00 53.88 110 ARG A CA 1
ATOM 799 C C . ARG A 1 110 ? -2.025 -6.239 5.027 1.00 53.88 110 ARG A C 1
ATOM 801 O O . ARG A 1 110 ? -1.169 -6.621 4.245 1.00 53.88 110 ARG A O 1
ATOM 808 N N . ALA A 1 111 ? -2.733 -5.131 4.807 1.00 48.81 111 ALA A N 1
ATOM 809 C CA . ALA A 1 111 ? -2.531 -4.300 3.619 1.00 48.81 111 ALA A CA 1
ATOM 810 C C . ALA A 1 111 ? -1.144 -3.631 3.607 1.00 48.81 111 ALA A C 1
ATOM 812 O O . ALA A 1 111 ? -0.546 -3.478 2.541 1.00 48.81 111 ALA A O 1
ATOM 813 N N . LEU A 1 112 ? -0.632 -3.252 4.784 1.00 50.16 112 LEU A N 1
ATOM 814 C CA . LEU A 1 112 ? 0.712 -2.711 4.963 1.00 50.16 112 LEU A CA 1
ATOM 815 C C . LEU A 1 112 ? 1.788 -3.791 4.793 1.00 50.16 112 LEU A C 1
ATOM 817 O O . LEU A 1 112 ? 2.752 -3.540 4.085 1.00 50.16 112 LEU A O 1
ATOM 821 N N . GLU A 1 113 ? 1.614 -4.977 5.379 1.00 51.59 113 GLU A N 1
ATOM 822 C CA . GLU A 1 113 ? 2.500 -6.137 5.192 1.00 51.59 113 GLU A CA 1
ATOM 823 C C . GLU A 1 113 ? 2.583 -6.514 3.715 1.00 51.59 113 GLU A C 1
ATOM 825 O O . GLU A 1 113 ? 3.667 -6.524 3.151 1.00 51.59 113 GLU A O 1
ATOM 830 N N . GLU A 1 114 ? 1.445 -6.655 3.035 1.00 48.75 114 GLU A N 1
ATOM 831 C CA . GLU A 1 114 ? 1.415 -6.910 1.594 1.00 48.75 114 GLU A CA 1
ATOM 832 C C . GLU A 1 114 ? 2.069 -5.778 0.780 1.00 48.75 114 GLU A C 1
ATOM 834 O O . GLU A 1 114 ? 2.659 -6.019 -0.271 1.00 48.75 114 GLU A O 1
ATOM 839 N N . ALA A 1 115 ? 1.950 -4.518 1.212 1.00 45.19 115 ALA A N 1
ATOM 840 C CA . ALA A 1 115 ? 2.625 -3.402 0.554 1.00 45.19 115 ALA A CA 1
ATOM 841 C C . ALA A 1 115 ? 4.141 -3.438 0.782 1.00 45.19 115 ALA A C 1
ATOM 843 O O . ALA A 1 115 ? 4.888 -3.173 -0.157 1.00 45.19 115 ALA A O 1
ATOM 844 N N . ILE A 1 116 ? 4.588 -3.789 1.989 1.00 45.75 116 ILE A N 1
ATOM 845 C CA . ILE A 1 116 ? 5.999 -3.970 2.339 1.00 45.75 116 ILE A CA 1
ATOM 846 C C . ILE A 1 116 ? 6.585 -5.154 1.572 1.00 45.75 116 ILE A C 1
ATOM 848 O O . ILE A 1 116 ? 7.651 -4.997 0.991 1.00 45.75 116 ILE A O 1
ATOM 852 N N . ASP A 1 117 ? 5.881 -6.280 1.486 1.00 47.28 117 ASP A N 1
ATOM 853 C CA . ASP A 1 117 ? 6.311 -7.461 0.735 1.00 47.28 117 ASP A CA 1
ATOM 854 C C . ASP A 1 117 ? 6.445 -7.135 -0.757 1.00 47.28 117 ASP A C 1
ATOM 856 O O . ASP A 1 117 ? 7.490 -7.376 -1.357 1.00 47.28 117 ASP A O 1
ATOM 860 N N . ARG A 1 118 ? 5.451 -6.453 -1.346 1.00 46.62 118 ARG A N 1
ATOM 861 C CA . ARG A 1 118 ? 5.534 -5.958 -2.735 1.00 46.62 118 ARG A CA 1
ATOM 862 C C . ARG A 1 118 ? 6.690 -4.976 -2.944 1.00 46.62 118 ARG A C 1
ATOM 864 O O . ARG A 1 118 ? 7.293 -4.949 -4.018 1.00 46.62 118 ARG A O 1
ATOM 871 N N . LEU A 1 119 ? 6.987 -4.134 -1.953 1.00 44.06 119 LEU A N 1
ATOM 872 C CA . LEU A 1 119 ? 8.125 -3.214 -1.994 1.00 44.06 119 LEU A CA 1
ATOM 873 C C . LEU A 1 119 ? 9.459 -3.952 -1.839 1.00 44.06 119 LEU A C 1
ATOM 875 O O . LEU A 1 119 ? 10.418 -3.571 -2.501 1.00 44.06 119 LEU A O 1
ATOM 879 N N . ALA A 1 120 ? 9.526 -4.998 -1.017 1.00 42.19 120 ALA A N 1
ATOM 880 C CA . ALA A 1 120 ? 10.711 -5.824 -0.811 1.00 42.19 120 ALA A CA 1
ATOM 881 C C . ALA A 1 120 ? 11.038 -6.648 -2.063 1.00 42.19 120 ALA A C 1
ATOM 883 O O . ALA A 1 120 ? 12.170 -6.600 -2.538 1.00 42.19 120 ALA A O 1
ATOM 884 N N . GLU A 1 121 ? 10.034 -7.284 -2.676 1.00 51.50 121 GLU A N 1
ATOM 885 C CA . GLU A 1 121 ? 10.167 -7.961 -3.971 1.00 51.50 121 GLU A CA 1
ATOM 886 C C . GLU A 1 121 ? 10.687 -7.000 -5.049 1.00 51.50 121 GLU A C 1
ATOM 888 O O . GLU A 1 121 ? 11.613 -7.323 -5.794 1.00 51.50 121 GLU A O 1
ATOM 893 N N . ARG A 1 122 ? 10.148 -5.774 -5.102 1.00 50.25 122 ARG A N 1
ATOM 894 C CA . ARG A 1 122 ? 10.635 -4.724 -6.008 1.00 50.25 122 ARG A CA 1
ATOM 895 C C . ARG A 1 122 ? 12.041 -4.240 -5.659 1.00 50.25 122 ARG A C 1
ATOM 897 O O . ARG A 1 122 ? 12.821 -3.979 -6.566 1.00 50.25 122 ARG A O 1
ATOM 904 N N . ALA A 1 123 ? 12.388 -4.123 -4.382 1.00 47.38 123 ALA A N 1
ATOM 905 C CA . ALA A 1 123 ? 13.706 -3.678 -3.941 1.00 47.38 123 ALA A CA 1
ATOM 906 C C . ALA A 1 123 ? 14.799 -4.709 -4.256 1.00 47.38 123 ALA A C 1
ATOM 908 O O . ALA A 1 123 ? 15.899 -4.319 -4.646 1.00 47.38 123 ALA A O 1
ATOM 909 N N . ASP A 1 124 ? 14.507 -6.004 -4.139 1.00 53.03 124 ASP A N 1
ATOM 910 C CA . ASP A 1 124 ? 15.432 -7.077 -4.514 1.00 53.03 124 ASP A CA 1
ATOM 911 C C . ASP A 1 124 ? 15.607 -7.169 -6.028 1.00 53.03 124 ASP A C 1
ATOM 913 O O . ASP A 1 124 ? 16.730 -7.330 -6.507 1.00 53.03 124 ASP A O 1
ATOM 917 N N . VAL A 1 125 ? 14.524 -6.962 -6.780 1.00 53.44 125 VAL A N 1
ATOM 918 C CA . VAL A 1 125 ? 14.551 -6.758 -8.232 1.00 53.44 125 VAL A CA 1
ATOM 919 C C . VAL A 1 125 ? 15.470 -5.575 -8.550 1.00 53.44 125 VAL A C 1
ATOM 921 O O . VAL A 1 125 ? 16.513 -5.784 -9.150 1.00 53.44 125 VAL A O 1
ATOM 924 N N . LEU A 1 126 ? 15.214 -4.368 -8.041 1.00 53.47 126 LEU A N 1
ATOM 925 C CA . LEU A 1 126 ? 16.047 -3.185 -8.307 1.00 53.47 126 LEU A CA 1
ATOM 926 C C . LEU A 1 126 ? 17.511 -3.337 -7.868 1.00 53.47 126 LEU A C 1
ATOM 928 O O . LEU A 1 126 ? 18.411 -2.831 -8.545 1.00 53.47 126 LEU A O 1
ATOM 932 N N . ARG A 1 127 ? 17.775 -4.052 -6.768 1.00 54.41 127 ARG A N 1
ATOM 933 C CA . ARG A 1 127 ? 19.133 -4.370 -6.304 1.00 54.41 127 ARG A CA 1
ATOM 934 C C . ARG A 1 127 ? 19.832 -5.342 -7.252 1.00 54.41 127 ARG A C 1
ATOM 936 O O . ARG A 1 127 ? 20.969 -5.079 -7.637 1.00 54.41 127 ARG A O 1
ATOM 943 N N . ALA A 1 128 ? 19.158 -6.414 -7.668 1.00 52.91 128 ALA A N 1
ATOM 944 C CA . ALA A 1 128 ? 19.666 -7.357 -8.661 1.00 52.91 128 ALA A CA 1
ATOM 945 C C . ALA A 1 128 ? 19.928 -6.655 -9.995 1.00 52.91 128 ALA A C 1
ATOM 947 O O . ALA A 1 128 ? 20.969 -6.877 -10.619 1.00 52.91 128 ALA A O 1
ATOM 948 N N . SER A 1 129 ? 19.049 -5.730 -10.389 1.00 54.16 129 SER A N 1
ATOM 949 C CA . SER A 1 129 ? 19.303 -4.873 -11.533 1.00 54.16 129 SER A CA 1
ATOM 950 C C . SER A 1 129 ? 20.576 -4.069 -11.299 1.00 54.16 129 SER A C 1
ATOM 952 O O . SER A 1 129 ? 21.488 -4.107 -12.128 1.00 54.16 129 SER A O 1
ATOM 954 N N . ARG A 1 130 ? 20.670 -3.318 -10.189 1.00 55.78 130 ARG A N 1
ATOM 955 C CA . ARG A 1 130 ? 21.821 -2.449 -9.874 1.00 55.78 130 ARG A CA 1
ATOM 956 C C . ARG A 1 130 ? 23.135 -3.206 -9.993 1.00 55.78 130 ARG A C 1
ATOM 958 O O . ARG A 1 130 ? 23.997 -2.769 -10.748 1.00 55.78 130 ARG A O 1
ATOM 965 N N . MET A 1 131 ? 23.204 -4.384 -9.387 1.00 54.09 131 MET A N 1
ATOM 966 C CA . MET A 1 131 ? 24.355 -5.280 -9.466 1.00 54.09 131 MET A CA 1
ATOM 967 C C . MET A 1 131 ? 24.682 -5.708 -10.904 1.00 54.09 131 MET A C 1
ATOM 969 O O . MET A 1 131 ? 25.854 -5.734 -11.267 1.00 54.09 131 MET A O 1
ATOM 973 N N . LEU A 1 132 ? 23.682 -5.986 -11.747 1.00 53.66 132 LEU A N 1
ATOM 974 C CA . LEU A 1 132 ? 23.898 -6.298 -13.168 1.00 53.66 132 LEU A CA 1
ATOM 975 C C . LEU A 1 132 ? 24.445 -5.108 -13.973 1.00 53.66 132 LEU A C 1
ATOM 977 O O . LEU A 1 132 ? 25.306 -5.305 -14.828 1.00 53.66 132 LEU A O 1
ATOM 981 N N . ALA A 1 133 ? 23.988 -3.881 -13.705 1.00 55.38 133 ALA A N 1
ATOM 982 C CA . ALA A 1 133 ? 24.514 -2.690 -14.385 1.00 55.38 133 ALA A CA 1
ATOM 983 C C . ALA A 1 133 ? 25.937 -2.350 -13.928 1.00 55.38 133 ALA A C 1
ATOM 985 O O . ALA A 1 133 ? 26.784 -2.010 -14.749 1.00 55.38 133 ALA A O 1
ATOM 986 N N . ASP A 1 134 ? 26.216 -2.486 -12.632 1.00 54.44 134 ASP A N 1
ATOM 987 C CA . ASP A 1 134 ? 27.559 -2.280 -12.095 1.00 54.44 134 ASP A CA 1
ATOM 988 C C . ASP A 1 134 ? 28.531 -3.345 -12.645 1.00 54.44 134 ASP A C 1
ATOM 990 O O . ASP A 1 134 ? 29.636 -3.006 -13.064 1.00 54.44 134 ASP A O 1
ATOM 994 N N . ALA A 1 135 ? 28.096 -4.608 -12.763 1.00 50.31 135 ALA A N 1
ATOM 995 C CA . ALA A 1 135 ? 28.866 -5.668 -13.420 1.00 50.31 135 ALA A CA 1
ATOM 996 C C . ALA A 1 135 ? 29.117 -5.383 -14.913 1.00 50.31 135 ALA A C 1
ATOM 998 O O . ALA A 1 135 ? 30.199 -5.670 -15.421 1.00 50.31 135 ALA A O 1
ATOM 999 N N . TRP A 1 136 ? 28.146 -4.796 -15.618 1.00 54.25 136 TRP A N 1
ATOM 1000 C CA . TRP A 1 136 ? 28.287 -4.406 -17.023 1.00 54.25 136 TRP A CA 1
ATOM 1001 C C . TRP A 1 136 ? 29.293 -3.272 -17.228 1.00 54.25 136 TRP A C 1
ATOM 1003 O O . TRP A 1 136 ? 30.130 -3.352 -18.128 1.00 54.25 136 TRP A O 1
ATOM 1013 N N . ASN A 1 137 ? 29.229 -2.240 -16.386 1.00 52.81 137 ASN A N 1
ATOM 1014 C CA . ASN A 1 137 ? 30.165 -1.118 -16.425 1.00 52.81 137 ASN A CA 1
ATOM 1015 C C . ASN A 1 137 ? 31.587 -1.594 -16.098 1.00 52.81 137 ASN A C 1
ATOM 1017 O O . ASN A 1 137 ? 32.517 -1.307 -16.846 1.00 52.81 137 ASN A O 1
ATOM 1021 N N . ALA A 1 138 ? 31.739 -2.446 -15.078 1.00 49.84 138 ALA A N 1
ATOM 1022 C CA . ALA A 1 138 ? 33.019 -3.074 -14.756 1.00 49.84 138 ALA A CA 1
ATOM 1023 C C . ALA A 1 138 ? 33.574 -3.928 -15.916 1.00 49.84 138 ALA A C 1
ATOM 1025 O O . ALA A 1 138 ? 34.778 -3.936 -16.160 1.00 49.84 138 ALA A O 1
ATOM 1026 N N . ALA A 1 139 ? 32.708 -4.608 -16.678 1.00 48.09 139 ALA A N 1
ATOM 1027 C CA . ALA A 1 139 ? 33.102 -5.386 -17.856 1.00 48.09 139 ALA A CA 1
ATOM 1028 C C . ALA A 1 139 ? 33.539 -4.528 -19.064 1.00 48.09 139 ALA A C 1
ATOM 1030 O O . ALA A 1 139 ? 34.137 -5.061 -20.005 1.00 48.09 139 ALA A O 1
ATOM 1031 N N . HIS A 1 140 ? 33.211 -3.231 -19.075 1.00 49.81 140 HIS A N 1
ATOM 1032 C CA . HIS A 1 140 ? 33.631 -2.278 -20.110 1.00 49.81 140 HIS A CA 1
ATOM 1033 C C . HIS A 1 140 ? 34.964 -1.597 -19.782 1.00 49.81 140 HIS A C 1
ATOM 1035 O O . HIS A 1 140 ? 35.695 -1.254 -20.709 1.00 49.81 140 HIS A O 1
ATOM 1041 N N . ASP A 1 141 ? 35.295 -1.452 -18.498 1.00 47.19 141 ASP A N 1
ATOM 1042 C CA . ASP A 1 141 ? 36.497 -0.741 -18.049 1.00 47.19 141 ASP A CA 1
ATOM 1043 C C . ASP A 1 141 ? 37.776 -1.607 -18.068 1.00 47.19 141 ASP A C 1
ATOM 1045 O O . ASP A 1 141 ? 38.875 -1.064 -18.188 1.00 47.19 141 ASP A O 1
ATOM 1049 N N . ASP A 1 142 ? 37.667 -2.944 -18.009 1.00 47.28 142 ASP A N 1
ATOM 1050 C CA . ASP A 1 142 ? 38.819 -3.863 -17.998 1.00 47.28 142 ASP A CA 1
ATOM 1051 C C . ASP A 1 142 ? 38.808 -4.845 -19.188 1.00 47.28 142 ASP A C 1
ATOM 1053 O O . ASP A 1 142 ? 37.991 -5.767 -19.279 1.00 47.28 142 ASP A O 1
ATOM 1057 N N . TYR A 1 143 ? 39.749 -4.669 -20.123 1.00 45.97 143 TYR A N 1
ATOM 1058 C CA . TYR A 1 143 ? 39.857 -5.490 -21.335 1.00 45.97 143 TYR A CA 1
ATOM 1059 C C . TYR A 1 143 ? 40.322 -6.934 -21.074 1.00 45.97 143 TYR A C 1
ATOM 1061 O O . TYR A 1 143 ? 40.016 -7.800 -21.892 1.00 45.97 143 TYR A O 1
ATOM 1069 N N . ALA A 1 144 ? 41.015 -7.217 -19.962 1.00 46.25 144 ALA A N 1
ATOM 1070 C CA . ALA A 1 144 ? 41.574 -8.545 -19.672 1.00 46.25 144 ALA A CA 1
ATOM 1071 C C . ALA A 1 144 ? 40.581 -9.485 -18.958 1.00 46.25 144 ALA A C 1
ATOM 1073 O O . ALA A 1 144 ? 40.657 -10.702 -19.117 1.00 46.25 144 ALA A O 1
ATOM 1074 N N . VAL A 1 145 ? 39.633 -8.923 -18.199 1.00 43.81 145 VAL A N 1
ATOM 1075 C CA . VAL A 1 145 ? 38.557 -9.652 -17.488 1.00 43.81 145 VAL A CA 1
ATOM 1076 C C . VAL A 1 145 ? 37.212 -9.538 -18.227 1.00 43.81 145 VAL A C 1
ATOM 1078 O O . VAL A 1 145 ? 36.273 -10.296 -17.976 1.00 43.81 145 VAL A O 1
ATOM 1081 N N . GLY A 1 146 ? 37.112 -8.598 -19.169 1.00 42.12 146 GLY A N 1
ATOM 1082 C CA . GLY A 1 146 ? 35.849 -8.178 -19.753 1.00 42.12 146 GLY A CA 1
ATOM 1083 C C . GLY A 1 146 ? 35.220 -9.138 -20.759 1.00 42.12 146 GLY A C 1
ATOM 1084 O O . GLY A 1 146 ? 34.005 -9.127 -20.869 1.00 42.12 146 GLY A O 1
ATOM 1085 N N . GLU A 1 147 ? 35.959 -9.978 -21.492 1.00 47.22 147 GLU A N 1
ATOM 1086 C CA . GLU A 1 147 ? 35.344 -10.812 -22.547 1.00 47.22 147 GLU A CA 1
ATOM 1087 C C . GLU A 1 147 ? 34.422 -11.920 -21.986 1.00 47.22 147 GLU A C 1
ATOM 1089 O O . GLU A 1 147 ? 33.235 -11.908 -22.320 1.00 47.22 147 GLU A O 1
ATOM 1094 N N . PRO A 1 148 ? 34.853 -12.778 -21.034 1.00 46.88 148 PRO A N 1
ATOM 1095 C CA . PRO A 1 148 ? 33.969 -13.789 -20.442 1.00 46.88 148 PRO A CA 1
ATOM 1096 C C . PRO A 1 148 ? 32.815 -13.181 -19.633 1.00 46.88 148 PRO A C 1
ATOM 1098 O O . PRO A 1 148 ? 31.718 -13.738 -19.575 1.00 46.88 148 PRO A O 1
ATOM 1101 N N . LEU A 1 149 ? 33.050 -12.025 -19.003 1.00 46.25 149 LEU A N 1
ATOM 1102 C CA . LEU A 1 149 ? 32.031 -11.301 -18.247 1.00 46.25 149 LEU A CA 1
ATOM 1103 C C . LEU A 1 149 ? 31.001 -10.638 -19.178 1.00 46.25 149 LEU A C 1
ATOM 1105 O O . LEU A 1 149 ? 29.805 -10.707 -18.898 1.00 46.25 149 LEU A O 1
ATOM 1109 N N . ARG A 1 150 ? 31.429 -10.059 -20.309 1.00 52.28 150 ARG A N 1
ATOM 1110 C CA . ARG A 1 150 ? 30.533 -9.518 -21.347 1.00 52.28 150 ARG A CA 1
ATOM 1111 C C . ARG A 1 150 ? 29.665 -10.615 -21.953 1.00 52.28 150 ARG A C 1
ATOM 1113 O O . ARG A 1 150 ? 28.468 -10.388 -22.096 1.00 52.28 150 ARG A O 1
ATOM 1120 N N . ASP A 1 151 ? 30.216 -11.799 -22.213 1.00 51.72 151 ASP A N 1
ATOM 1121 C CA . ASP A 1 151 ? 29.455 -12.944 -22.729 1.00 51.72 151 ASP A CA 1
ATOM 1122 C C . ASP A 1 151 ? 28.443 -13.480 -21.708 1.00 51.72 151 ASP A C 1
ATOM 1124 O O . ASP A 1 151 ? 27.283 -13.743 -22.044 1.00 51.72 151 ASP A O 1
ATOM 1128 N N . ALA A 1 152 ? 28.838 -13.588 -20.436 1.00 49.12 152 ALA A N 1
ATOM 1129 C CA . ALA A 1 152 ? 27.938 -13.997 -19.361 1.00 49.12 152 ALA A CA 1
ATOM 1130 C C . ALA A 1 152 ? 26.788 -12.993 -19.167 1.00 49.12 152 ALA A C 1
ATOM 1132 O O . ALA A 1 152 ? 25.625 -13.394 -19.053 1.00 49.12 152 ALA A O 1
ATOM 1133 N N . VAL A 1 153 ? 27.081 -11.688 -19.187 1.00 51.97 153 VAL A N 1
ATOM 1134 C CA . VAL A 1 153 ? 26.050 -10.648 -19.087 1.00 51.97 153 VAL A CA 1
ATOM 1135 C C . VAL A 1 153 ? 25.187 -10.595 -20.352 1.00 51.97 153 VAL A C 1
ATOM 1137 O O . VAL A 1 153 ? 23.968 -10.475 -20.240 1.00 51.97 153 VAL A O 1
ATOM 1140 N N . ALA A 1 154 ? 25.757 -10.757 -21.549 1.00 58.53 154 ALA A N 1
ATOM 1141 C CA . ALA A 1 154 ? 24.999 -10.834 -22.798 1.00 58.53 154 ALA A CA 1
ATOM 1142 C C . ALA A 1 154 ? 24.020 -12.020 -22.788 1.00 58.53 154 ALA A C 1
ATOM 1144 O O . ALA A 1 154 ? 22.835 -11.847 -23.075 1.00 58.53 154 ALA A O 1
ATOM 1145 N N . SER A 1 155 ? 24.473 -13.197 -22.347 1.00 54.50 155 SER A N 1
ATOM 1146 C CA . SER A 1 155 ? 23.636 -14.390 -22.166 1.00 54.50 155 SER A CA 1
ATOM 1147 C C . SER A 1 155 ? 22.483 -14.152 -21.182 1.00 54.50 155 SER A C 1
ATOM 1149 O O . SER A 1 155 ? 21.333 -14.504 -21.461 1.00 54.50 155 SER A O 1
ATOM 1151 N N . LEU A 1 156 ? 22.746 -13.474 -20.058 1.00 52.28 156 LEU A N 1
ATOM 1152 C CA . LEU A 1 156 ? 21.706 -13.085 -19.102 1.00 52.28 156 LEU A CA 1
ATOM 1153 C C . LEU A 1 156 ? 20.714 -12.083 -19.703 1.00 52.28 156 LEU A C 1
ATOM 1155 O O . LEU A 1 156 ? 19.512 -12.246 -19.512 1.00 52.28 156 LEU A O 1
ATOM 1159 N N . ARG A 1 157 ? 21.169 -11.104 -20.495 1.00 59.69 157 ARG A N 1
ATOM 1160 C CA . ARG A 1 157 ? 20.286 -10.138 -21.172 1.00 59.69 157 ARG A CA 1
ATOM 1161 C C . ARG A 1 157 ? 19.329 -10.792 -22.158 1.00 59.69 157 ARG A C 1
ATOM 1163 O O . ARG A 1 157 ? 18.305 -10.189 -22.466 1.00 59.69 157 ARG A O 1
ATOM 1170 N N . HIS A 1 158 ? 19.604 -11.988 -22.669 1.00 62.59 158 HIS A N 1
ATOM 1171 C CA . HIS A 1 158 ? 18.660 -12.707 -23.530 1.00 62.59 158 HIS A CA 1
ATOM 1172 C C . HIS A 1 158 ? 17.519 -13.382 -22.757 1.00 62.59 158 HIS A C 1
ATOM 1174 O O . HIS A 1 158 ? 16.525 -13.775 -23.366 1.00 62.59 158 HIS A O 1
ATOM 1180 N N . ARG A 1 159 ? 17.605 -13.452 -21.424 1.00 62.78 159 ARG A N 1
ATOM 1181 C CA . ARG A 1 159 ? 16.558 -14.035 -20.584 1.00 62.78 159 ARG A CA 1
ATOM 1182 C C . ARG A 1 159 ? 15.359 -13.083 -20.440 1.00 62.78 159 ARG A C 1
ATOM 1184 O O . ARG A 1 159 ? 15.559 -11.903 -20.133 1.00 62.78 159 ARG A O 1
ATOM 1191 N N . PRO A 1 160 ? 14.112 -13.554 -20.634 1.00 65.06 160 PRO A N 1
ATOM 1192 C CA . PRO A 1 160 ? 12.908 -12.734 -20.465 1.00 65.06 160 PRO A CA 1
ATOM 1193 C C . PRO A 1 160 ? 12.794 -12.076 -19.084 1.00 65.06 160 PRO A C 1
ATOM 1195 O O . PRO A 1 160 ? 12.276 -10.969 -18.964 1.00 65.06 160 PRO A O 1
ATOM 1198 N N . GLU A 1 161 ? 13.289 -12.741 -18.044 1.00 61.84 161 GLU A N 1
ATOM 1199 C CA . GLU A 1 161 ? 13.275 -12.273 -16.658 1.00 61.84 161 GLU A CA 1
ATOM 1200 C C . GLU A 1 161 ? 14.166 -11.041 -16.474 1.00 61.84 161 GLU A C 1
ATOM 1202 O O . GLU A 1 161 ? 13.773 -10.087 -15.808 1.00 61.84 161 GLU A O 1
ATOM 1207 N N . VAL A 1 162 ? 15.330 -11.028 -17.129 1.00 64.44 162 VAL A N 1
ATOM 1208 C CA . VAL A 1 162 ? 16.252 -9.884 -17.123 1.00 64.44 162 VAL A CA 1
ATOM 1209 C C . VAL A 1 162 ? 15.680 -8.734 -17.944 1.00 64.44 162 VAL A C 1
ATOM 1211 O O . VAL A 1 162 ? 15.836 -7.582 -17.574 1.00 64.44 162 VAL A O 1
ATOM 1214 N N . HIS A 1 163 ? 14.932 -9.008 -19.014 1.00 77.50 163 HIS A N 1
ATOM 1215 C CA . HIS A 1 163 ? 14.246 -7.934 -19.738 1.00 77.50 163 HIS A CA 1
ATOM 1216 C C . HIS A 1 163 ? 13.201 -7.221 -18.866 1.00 77.50 163 HIS A C 1
ATOM 1218 O O . HIS A 1 163 ? 13.170 -5.996 -18.829 1.00 77.50 163 HIS A O 1
ATOM 1224 N N . ARG A 1 164 ? 12.406 -7.964 -18.082 1.00 74.69 164 ARG A N 1
ATOM 1225 C CA . ARG A 1 164 ? 11.444 -7.372 -17.125 1.00 74.69 164 ARG A CA 1
ATOM 1226 C C . ARG A 1 164 ? 12.125 -6.518 -16.055 1.00 74.69 164 ARG A C 1
ATOM 1228 O O . ARG A 1 164 ? 11.551 -5.545 -15.575 1.00 74.69 164 ARG A O 1
ATOM 1235 N N . LEU A 1 165 ? 13.338 -6.905 -15.680 1.00 69.44 165 LEU A N 1
ATOM 1236 C CA . LEU A 1 165 ? 14.172 -6.179 -14.737 1.00 69.44 165 LEU A CA 1
ATOM 1237 C C . LEU A 1 165 ? 14.590 -4.812 -15.291 1.00 69.44 165 LEU A C 1
ATOM 1239 O O . LEU A 1 165 ? 14.507 -3.808 -14.590 1.00 69.44 165 LEU A O 1
ATOM 1243 N N . GLU A 1 166 ? 14.997 -4.775 -16.559 1.00 78.81 166 GLU A N 1
ATOM 1244 C CA . GLU A 1 166 ? 15.343 -3.535 -17.256 1.00 78.81 166 GLU A CA 1
ATOM 1245 C C . GLU A 1 166 ? 14.099 -2.663 -17.530 1.00 78.81 166 GLU A C 1
ATOM 1247 O O . GLU A 1 166 ? 14.181 -1.443 -17.418 1.00 78.81 166 GLU A O 1
ATOM 1252 N N . GLU A 1 167 ? 12.922 -3.260 -17.781 1.00 84.62 167 GLU A N 1
ATOM 1253 C CA . GLU A 1 167 ? 11.642 -2.527 -17.866 1.00 84.62 167 GLU A CA 1
ATOM 1254 C C . GLU A 1 167 ? 11.335 -1.754 -16.572 1.00 84.62 167 GLU A C 1
ATOM 1256 O O . GLU A 1 167 ? 10.981 -0.575 -16.619 1.00 84.62 167 GLU A O 1
ATOM 1261 N N . ALA A 1 168 ? 11.523 -2.389 -15.411 1.00 80.88 168 ALA A N 1
ATOM 1262 C CA . ALA A 1 168 ? 11.292 -1.751 -14.115 1.00 80.88 168 ALA A CA 1
ATOM 1263 C C . ALA A 1 168 ? 12.241 -0.566 -13.868 1.00 80.88 168 ALA A C 1
ATOM 1265 O O . ALA A 1 168 ? 11.818 0.477 -13.381 1.00 80.88 168 ALA A O 1
ATOM 1266 N N . ARG A 1 169 ? 13.515 -0.689 -14.254 1.00 78.12 169 ARG A N 1
ATOM 1267 C CA . ARG A 1 169 ? 14.503 0.395 -14.114 1.00 78.12 169 ARG A CA 1
ATOM 1268 C C . ARG A 1 169 ? 14.231 1.572 -15.024 1.00 78.12 169 ARG A C 1
ATOM 1270 O O . ARG A 1 169 ? 14.409 2.713 -14.610 1.00 78.12 169 ARG A O 1
ATOM 1277 N N . ALA A 1 170 ? 13.854 1.287 -16.268 1.00 87.44 170 ALA A N 1
ATOM 1278 C CA . ALA A 1 170 ? 13.487 2.317 -17.220 1.00 87.44 170 ALA A CA 1
ATOM 1279 C C . ALA A 1 170 ? 12.301 3.125 -16.676 1.00 87.44 170 ALA A C 1
ATOM 1281 O O . ALA A 1 170 ? 12.327 4.351 -16.728 1.00 87.44 170 ALA A O 1
ATOM 1282 N N . LEU A 1 171 ? 11.315 2.453 -16.071 1.00 86.38 171 LEU A N 1
ATOM 1283 C CA . LEU A 1 171 ? 10.172 3.112 -15.443 1.00 86.38 171 LEU A CA 1
ATOM 1284 C C . LEU A 1 171 ? 10.583 3.951 -14.222 1.00 86.38 171 LEU A C 1
ATOM 1286 O O . LEU A 1 171 ? 10.182 5.108 -14.123 1.00 86.38 171 LEU A O 1
ATOM 1290 N N . ASP A 1 172 ? 11.445 3.420 -13.353 1.00 83.44 172 ASP A N 1
ATOM 1291 C CA . ASP A 1 172 ? 11.980 4.159 -12.203 1.00 83.44 172 ASP A CA 1
ATOM 1292 C C . ASP A 1 172 ? 12.768 5.409 -12.624 1.00 83.44 172 ASP A C 1
ATOM 1294 O O . ASP A 1 172 ? 12.649 6.462 -11.998 1.00 83.44 172 ASP A O 1
ATOM 1298 N N . ALA A 1 173 ? 13.564 5.322 -13.695 1.00 83.38 173 ALA A N 1
ATOM 1299 C CA . ALA A 1 173 ? 14.324 6.457 -14.217 1.00 83.38 173 ALA A CA 1
ATOM 1300 C C . ALA A 1 173 ? 13.400 7.581 -14.725 1.00 83.38 173 ALA A C 1
ATOM 1302 O O . ALA A 1 173 ? 13.692 8.762 -14.506 1.00 83.38 173 ALA A O 1
ATOM 1303 N N . LEU A 1 174 ? 12.268 7.216 -15.340 1.00 86.25 174 LEU A N 1
ATOM 1304 C CA . LEU A 1 174 ? 11.212 8.154 -15.730 1.00 86.25 174 LEU A CA 1
ATOM 1305 C C . LEU A 1 174 ? 10.518 8.756 -14.494 1.00 86.25 174 LEU A C 1
ATOM 1307 O O . LEU A 1 174 ? 10.347 9.969 -14.413 1.00 86.25 174 LEU A O 1
ATOM 1311 N N . ASP A 1 175 ? 10.154 7.944 -13.497 1.00 84.31 175 ASP A N 1
ATOM 1312 C CA . ASP A 1 175 ? 9.504 8.398 -12.252 1.00 84.31 175 ASP A CA 1
ATOM 1313 C C . ASP A 1 175 ? 10.390 9.311 -11.395 1.00 84.31 175 ASP A C 1
ATOM 1315 O O . ASP A 1 175 ? 9.902 10.220 -10.714 1.00 84.31 175 ASP A O 1
ATOM 1319 N N . ALA A 1 176 ? 11.701 9.087 -11.435 1.00 81.19 176 ALA A N 1
ATOM 1320 C CA . ALA A 1 176 ? 12.692 9.925 -10.778 1.00 81.19 176 ALA A CA 1
ATOM 1321 C C . ALA A 1 176 ? 12.943 11.252 -11.515 1.00 81.19 176 ALA A C 1
ATOM 1323 O O . ALA A 1 176 ? 13.652 12.106 -10.980 1.00 81.19 176 ALA A O 1
ATOM 1324 N N . GLY A 1 177 ? 12.408 11.432 -12.730 1.00 84.94 177 GLY A N 1
ATOM 1325 C CA . GLY A 1 177 ? 12.704 12.585 -13.583 1.00 84.94 177 GLY A CA 1
ATOM 1326 C C . GLY A 1 177 ? 14.175 12.651 -14.005 1.00 84.94 177 GLY A C 1
ATOM 1327 O O . GLY A 1 177 ? 14.698 13.732 -14.256 1.00 84.94 177 GLY A O 1
ATOM 1328 N N . SER A 1 178 ? 14.864 11.504 -14.033 1.00 81.69 178 SER A N 1
ATOM 1329 C CA . SER A 1 178 ? 16.293 11.406 -14.380 1.00 81.69 178 SER A CA 1
ATOM 1330 C C . SER A 1 178 ? 16.536 11.301 -15.887 1.00 81.69 178 SER A C 1
ATOM 1332 O O . SER A 1 178 ? 17.674 11.135 -16.312 1.00 81.69 178 SER A O 1
ATOM 1334 N N . VAL A 1 179 ? 15.468 11.360 -16.682 1.00 88.62 179 VAL A N 1
ATOM 1335 C CA . VAL A 1 179 ? 15.457 11.135 -18.126 1.00 88.62 179 VAL A CA 1
ATOM 1336 C C . VAL A 1 179 ? 14.811 12.340 -18.797 1.00 88.62 179 VAL A C 1
ATOM 1338 O O . VAL A 1 179 ? 13.683 12.696 -18.465 1.00 88.62 179 VAL A O 1
ATOM 1341 N N . ALA A 1 180 ? 15.501 12.947 -19.761 1.00 87.31 180 ALA A N 1
ATOM 1342 C CA . ALA A 1 180 ? 14.942 14.025 -20.574 1.00 87.31 180 ALA A CA 1
ATOM 1343 C C . ALA A 1 180 ? 14.404 13.469 -21.903 1.00 87.31 180 ALA A C 1
ATOM 1345 O O . ALA A 1 180 ? 15.174 13.148 -22.808 1.00 87.31 180 ALA A O 1
ATOM 1346 N N . LEU A 1 181 ? 13.079 13.362 -22.024 1.00 88.62 181 LEU A N 1
ATOM 1347 C CA . LEU A 1 181 ? 12.375 12.962 -23.247 1.00 88.62 181 LEU A CA 1
ATOM 1348 C C . LEU A 1 181 ? 11.314 14.005 -23.605 1.00 88.62 181 LEU A C 1
ATOM 1350 O O . LEU A 1 181 ? 10.858 14.756 -22.747 1.00 88.62 181 LEU A O 1
ATOM 1354 N N . ALA A 1 182 ? 10.907 14.053 -24.874 1.00 92.19 182 ALA A N 1
ATOM 1355 C CA . ALA A 1 182 ? 9.739 14.839 -25.252 1.00 92.19 182 ALA A CA 1
ATOM 1356 C C . ALA A 1 182 ? 8.470 14.204 -24.656 1.00 92.19 182 ALA A C 1
ATOM 1358 O O . ALA A 1 182 ? 8.366 12.979 -24.603 1.00 92.19 182 ALA A O 1
ATOM 1359 N N . ASP A 1 183 ? 7.475 15.013 -24.279 1.00 87.69 183 ASP A N 1
ATOM 1360 C CA . ASP A 1 183 ? 6.263 14.537 -23.590 1.00 87.69 183 ASP A CA 1
ATOM 1361 C C . ASP A 1 183 ? 5.550 13.376 -24.309 1.00 87.69 183 ASP A C 1
ATOM 1363 O O . ASP A 1 183 ? 4.954 12.507 -23.674 1.00 87.69 183 ASP A O 1
ATOM 1367 N N . GLY A 1 184 ? 5.572 13.367 -25.647 1.00 90.00 184 GLY A N 1
ATOM 1368 C CA . GLY A 1 184 ? 5.009 12.277 -26.450 1.00 90.00 184 GLY A CA 1
ATOM 1369 C C . GLY A 1 184 ? 5.776 10.963 -26.294 1.00 90.00 184 GLY A C 1
ATOM 1370 O O . GLY A 1 184 ? 5.157 9.914 -26.121 1.00 90.00 184 GLY A O 1
ATOM 137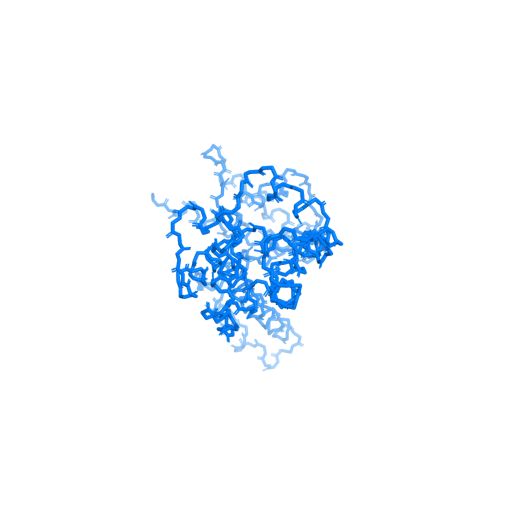1 N N . ASP A 1 185 ? 7.107 11.037 -26.291 1.00 93.88 185 ASP A N 1
ATOM 1372 C CA . ASP A 1 185 ? 7.990 9.882 -26.143 1.00 93.88 185 ASP A CA 1
ATOM 1373 C C . ASP A 1 185 ? 7.948 9.348 -24.703 1.00 93.88 185 ASP A C 1
ATOM 1375 O O . ASP A 1 185 ? 7.848 8.142 -24.503 1.00 93.88 185 ASP A O 1
ATOM 1379 N N . GLU A 1 186 ? 7.930 10.216 -23.684 1.00 93.12 186 GLU A N 1
ATOM 1380 C CA . GLU A 1 186 ? 7.785 9.774 -22.290 1.00 93.12 186 GLU A CA 1
ATOM 1381 C C . GLU A 1 186 ? 6.452 9.044 -22.063 1.00 93.12 186 GLU A C 1
ATOM 1383 O O . GLU A 1 186 ? 6.427 7.967 -21.461 1.00 93.12 186 GLU A O 1
ATOM 1388 N N . ARG A 1 187 ? 5.335 9.589 -22.570 1.00 91.69 187 ARG A N 1
ATOM 1389 C CA . ARG A 1 187 ? 4.026 8.924 -22.459 1.00 91.69 187 ARG A CA 1
ATOM 1390 C C . ARG A 1 187 ? 4.030 7.552 -23.124 1.00 91.69 187 ARG A C 1
ATOM 1392 O O . ARG A 1 187 ? 3.524 6.597 -22.537 1.00 91.69 187 ARG A O 1
ATOM 1399 N N . LEU A 1 188 ? 4.610 7.445 -24.320 1.00 92.62 188 LEU A N 1
ATOM 1400 C CA . LEU A 1 188 ? 4.719 6.172 -25.026 1.00 92.62 188 LEU A CA 1
ATOM 1401 C C . LEU A 1 188 ? 5.627 5.186 -24.277 1.00 92.62 188 LEU A C 1
ATOM 1403 O O . LEU A 1 188 ? 5.262 4.021 -24.141 1.00 92.62 188 LEU A O 1
ATOM 1407 N N . ALA A 1 189 ? 6.765 5.637 -23.741 1.00 93.69 189 ALA A N 1
ATOM 1408 C CA . ALA A 1 189 ? 7.645 4.798 -22.929 1.00 93.69 189 ALA A CA 1
ATOM 1409 C C . ALA A 1 189 ? 6.898 4.213 -21.734 1.00 93.69 189 ALA A C 1
ATOM 1411 O O . ALA A 1 189 ? 6.936 3.006 -21.515 1.00 93.69 189 ALA A O 1
ATOM 1412 N N . ARG A 1 190 ? 6.165 5.054 -20.995 1.00 92.38 190 ARG A N 1
ATOM 1413 C CA . ARG A 1 190 ? 5.358 4.617 -19.851 1.00 92.38 190 ARG A CA 1
ATOM 1414 C C . ARG A 1 190 ? 4.334 3.570 -20.267 1.00 92.38 190 ARG A C 1
ATOM 1416 O O . ARG A 1 190 ? 4.329 2.501 -19.672 1.00 92.38 190 ARG A O 1
ATOM 1423 N N . ALA A 1 191 ? 3.562 3.827 -21.324 1.00 90.81 191 ALA A N 1
ATOM 1424 C CA . ALA A 1 191 ? 2.580 2.878 -21.851 1.00 90.81 191 ALA A CA 1
ATOM 1425 C C . ALA A 1 191 ? 3.212 1.529 -22.246 1.00 90.81 191 ALA A C 1
ATOM 1427 O O . ALA A 1 191 ? 2.669 0.466 -21.947 1.00 90.81 191 ALA A O 1
ATOM 1428 N N . VAL A 1 192 ? 4.393 1.538 -22.871 1.00 92.19 192 VAL A N 1
ATOM 1429 C CA . VAL A 1 192 ? 5.120 0.307 -23.221 1.00 92.19 192 VAL A CA 1
ATOM 1430 C C . VAL A 1 192 ? 5.581 -0.452 -21.977 1.00 92.19 192 VAL A C 1
ATOM 1432 O O . VAL A 1 192 ? 5.371 -1.664 -21.887 1.00 92.19 192 VAL A O 1
ATOM 1435 N N . LEU A 1 193 ? 6.159 0.247 -21.002 1.00 88.94 193 LEU A N 1
ATOM 1436 C CA . LEU A 1 193 ? 6.711 -0.343 -19.781 1.00 88.94 193 LEU A CA 1
ATOM 1437 C C . LEU A 1 193 ? 5.620 -0.838 -18.812 1.00 88.94 193 LEU A C 1
ATOM 1439 O O . LEU A 1 193 ? 5.834 -1.824 -18.106 1.00 88.94 193 LEU A O 1
ATOM 1443 N N . THR A 1 194 ? 4.433 -0.219 -18.812 1.00 86.00 194 THR A N 1
ATOM 1444 C CA . THR A 1 194 ? 3.252 -0.676 -18.052 1.00 86.00 194 THR A CA 1
ATOM 1445 C C . THR A 1 194 ? 2.391 -1.687 -18.812 1.00 86.00 194 THR A C 1
ATOM 1447 O O . THR A 1 194 ? 1.481 -2.268 -18.224 1.00 86.00 194 THR A O 1
ATOM 1450 N N . ARG A 1 195 ? 2.724 -1.986 -20.078 1.00 85.62 195 ARG A N 1
ATOM 1451 C CA . ARG A 1 195 ? 1.982 -2.887 -20.987 1.00 85.62 195 ARG A CA 1
ATOM 1452 C C . ARG A 1 195 ? 0.587 -2.386 -21.370 1.00 85.62 195 ARG A C 1
ATOM 1454 O O . ARG A 1 195 ? -0.289 -3.181 -21.698 1.00 85.62 195 ARG A O 1
ATOM 1461 N N . GLU A 1 196 ? 0.416 -1.077 -21.395 1.00 87.44 196 GLU A N 1
ATOM 1462 C CA . GLU A 1 196 ? -0.799 -0.365 -21.797 1.00 87.44 196 GLU A CA 1
ATOM 1463 C C . GLU A 1 196 ? -0.616 0.276 -23.183 1.00 87.44 196 GLU A C 1
ATOM 1465 O O . GLU A 1 196 ? -0.990 1.423 -23.421 1.00 87.44 196 GLU A O 1
ATOM 1470 N N . VAL A 1 197 ? 0.020 -0.454 -24.105 1.00 85.12 197 VAL A N 1
ATOM 1471 C CA . VAL A 1 197 ? 0.321 0.047 -25.452 1.00 85.12 197 VAL A CA 1
ATOM 1472 C C . VAL A 1 197 ? -0.981 0.252 -26.239 1.00 85.12 197 VAL A C 1
ATOM 1474 O O . VAL A 1 197 ? -1.799 -0.672 -26.282 1.00 85.12 197 VAL A O 1
ATOM 1477 N N . PRO A 1 198 ? -1.187 1.425 -26.873 1.00 84.94 198 PRO A N 1
ATOM 1478 C CA . PRO A 1 198 ? -2.346 1.663 -27.728 1.00 84.94 198 PRO A CA 1
ATOM 1479 C C . PRO A 1 198 ? -2.450 0.617 -28.842 1.00 84.94 198 PRO A C 1
ATOM 1481 O O . PRO A 1 198 ? -1.454 0.249 -29.460 1.00 84.94 198 PRO A O 1
ATOM 1484 N N . THR A 1 199 ? -3.664 0.133 -29.102 1.00 84.19 199 THR A N 1
ATOM 1485 C CA . THR A 1 199 ? -3.905 -0.930 -30.099 1.00 84.19 199 THR A CA 1
ATOM 1486 C C . THR A 1 199 ? -3.737 -0.457 -31.543 1.00 84.19 199 THR A C 1
ATOM 1488 O O . THR A 1 199 ? -3.508 -1.273 -32.428 1.00 84.19 199 THR A O 1
ATOM 1491 N N . ASP A 1 200 ? -3.830 0.849 -31.774 1.00 87.94 200 ASP A N 1
ATOM 1492 C CA . ASP A 1 200 ? -3.656 1.534 -33.054 1.00 87.94 200 ASP A CA 1
ATOM 1493 C C . ASP A 1 200 ? -2.217 2.018 -33.294 1.00 87.94 200 ASP A C 1
ATOM 1495 O O . ASP A 1 200 ? -1.946 2.677 -34.299 1.00 87.94 200 ASP A O 1
ATOM 1499 N N . LEU A 1 201 ? -1.284 1.702 -32.389 1.00 90.38 201 LEU A N 1
ATOM 1500 C CA . LEU A 1 201 ? 0.108 2.106 -32.525 1.00 90.38 201 LEU A CA 1
ATOM 1501 C C . LEU A 1 201 ? 0.772 1.399 -33.716 1.00 90.38 201 LEU A C 1
ATOM 1503 O O . LEU A 1 201 ? 0.862 0.171 -33.755 1.00 90.38 201 LEU A O 1
ATOM 1507 N N . ASP A 1 202 ? 1.331 2.184 -34.636 1.00 93.56 202 ASP A N 1
ATOM 1508 C CA . ASP A 1 202 ? 2.266 1.679 -35.641 1.00 93.56 202 ASP A CA 1
ATOM 1509 C C . ASP A 1 202 ? 3.574 1.259 -34.952 1.00 93.56 202 ASP A C 1
ATOM 1511 O O . ASP A 1 202 ? 4.418 2.087 -34.590 1.00 93.56 202 ASP A O 1
ATOM 1515 N N . LEU A 1 203 ? 3.711 -0.049 -34.722 1.00 91.38 203 LEU A N 1
ATOM 1516 C CA . LEU A 1 203 ? 4.849 -0.630 -34.014 1.00 91.38 203 LEU A CA 1
ATOM 1517 C C . LEU A 1 203 ? 6.173 -0.405 -34.747 1.00 91.38 203 LEU A C 1
ATOM 1519 O O . LEU A 1 203 ? 7.188 -0.201 -34.083 1.00 91.38 203 LEU A O 1
ATOM 1523 N N . ASP A 1 204 ? 6.185 -0.437 -36.080 1.00 92.81 204 ASP A N 1
ATOM 1524 C CA . ASP A 1 204 ? 7.420 -0.275 -36.848 1.00 92.81 204 ASP A CA 1
ATOM 1525 C C . ASP A 1 204 ? 7.884 1.185 -36.807 1.00 92.81 204 ASP A C 1
ATOM 1527 O O . ASP A 1 204 ? 9.045 1.450 -36.483 1.00 92.81 204 ASP A O 1
ATOM 1531 N N . ALA A 1 205 ? 6.963 2.138 -36.987 1.00 93.50 205 ALA A N 1
ATOM 1532 C CA . ALA A 1 205 ? 7.269 3.559 -36.825 1.00 93.50 205 ALA A CA 1
ATOM 1533 C C . ALA A 1 205 ? 7.733 3.894 -35.395 1.00 93.50 205 ALA A C 1
ATOM 1535 O O . ALA A 1 205 ? 8.674 4.671 -35.205 1.00 93.50 205 ALA A O 1
ATOM 1536 N N . ALA A 1 206 ? 7.115 3.286 -34.376 1.00 93.06 206 ALA A N 1
ATOM 1537 C CA . ALA A 1 206 ? 7.521 3.462 -32.985 1.00 93.06 206 ALA A CA 1
ATOM 1538 C C . ALA A 1 206 ? 8.928 2.898 -32.720 1.00 93.06 206 ALA A C 1
ATOM 1540 O O . ALA A 1 206 ? 9.744 3.561 -32.080 1.00 93.06 206 ALA A O 1
ATOM 1541 N N . ILE A 1 207 ? 9.244 1.700 -33.223 1.00 94.44 207 ILE A N 1
ATOM 1542 C CA . ILE A 1 207 ? 10.577 1.091 -33.089 1.00 94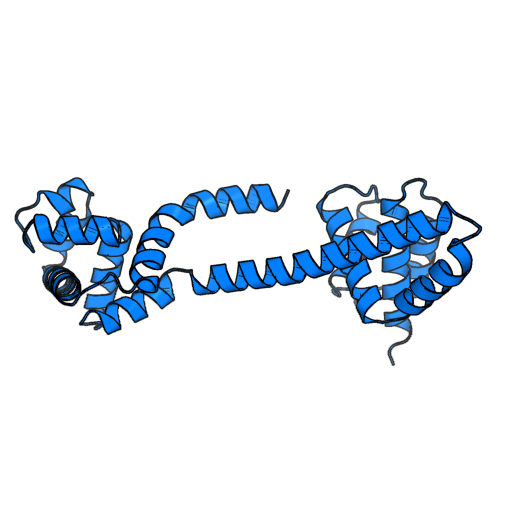.44 207 ILE A CA 1
ATOM 1543 C C . ILE A 1 207 ? 11.650 1.981 -33.724 1.00 94.44 207 ILE A C 1
ATOM 1545 O O . ILE A 1 207 ? 12.693 2.214 -33.107 1.00 94.44 207 ILE A O 1
ATOM 1549 N N . ASP A 1 208 ? 11.403 2.500 -34.925 1.00 94.69 208 ASP A N 1
ATOM 1550 C CA . ASP A 1 208 ? 12.367 3.358 -35.616 1.00 94.69 208 ASP A CA 1
ATOM 1551 C C . ASP A 1 208 ? 12.568 4.690 -34.885 1.00 94.69 208 ASP A C 1
ATOM 1553 O O . ASP A 1 208 ? 13.709 5.124 -34.700 1.00 94.69 208 ASP A O 1
ATOM 1557 N N . ARG A 1 209 ? 11.490 5.279 -34.351 1.00 94.12 209 ARG A N 1
ATOM 1558 C CA . ARG A 1 209 ? 11.564 6.468 -33.493 1.00 94.12 209 ARG A CA 1
ATOM 1559 C C . ARG A 1 209 ? 12.430 6.232 -32.253 1.00 94.12 209 ARG A C 1
ATOM 1561 O O . ARG A 1 209 ? 13.262 7.070 -31.910 1.00 94.12 209 ARG A O 1
ATOM 1568 N N . TRP A 1 210 ? 12.275 5.094 -31.580 1.00 95.50 210 TRP A N 1
ATOM 1569 C CA . TRP A 1 210 ? 13.052 4.791 -30.374 1.00 95.50 210 TRP A CA 1
ATOM 1570 C C . TRP A 1 210 ? 14.524 4.485 -30.660 1.00 95.50 210 TRP A C 1
ATOM 1572 O O . TRP A 1 210 ? 15.387 4.888 -29.879 1.00 95.50 210 TRP A O 1
ATOM 1582 N N . ARG A 1 211 ? 14.838 3.871 -31.805 1.00 92.44 211 ARG A N 1
ATOM 1583 C CA . ARG A 1 211 ? 16.226 3.719 -32.275 1.00 92.44 211 ARG A CA 1
ATOM 1584 C C . ARG A 1 211 ? 16.882 5.058 -32.581 1.00 92.44 211 ARG A C 1
ATOM 1586 O O . ARG A 1 211 ? 18.066 5.244 -32.312 1.00 92.44 211 ARG A O 1
ATOM 1593 N N . GLU A 1 212 ? 16.130 5.996 -33.143 1.00 93.06 212 GLU A N 1
ATOM 1594 C CA . GLU A 1 212 ? 16.619 7.353 -33.365 1.00 93.06 212 GLU A CA 1
ATOM 1595 C C . GLU A 1 212 ? 16.962 8.037 -32.031 1.00 93.06 212 GLU A C 1
ATOM 1597 O O . GLU A 1 212 ? 18.061 8.573 -31.888 1.00 93.06 212 GLU A O 1
ATOM 1602 N N . ILE A 1 213 ? 16.082 7.945 -31.025 1.00 90.94 213 ILE A N 1
ATOM 1603 C CA . ILE A 1 213 ? 16.346 8.467 -29.672 1.00 90.94 213 ILE A CA 1
ATOM 1604 C C . ILE A 1 213 ? 17.600 7.820 -29.070 1.00 90.94 213 ILE A C 1
ATOM 1606 O O . ILE A 1 213 ? 18.459 8.534 -28.556 1.00 90.94 213 ILE A O 1
ATOM 1610 N N . GLU A 1 214 ? 17.738 6.492 -29.164 1.00 88.69 214 GLU A N 1
ATOM 1611 C CA . GLU A 1 214 ? 18.915 5.758 -28.678 1.00 88.69 214 GLU A CA 1
ATOM 1612 C C . GLU A 1 214 ? 20.225 6.274 -29.296 1.00 88.69 214 GLU A C 1
ATOM 1614 O O . GLU A 1 214 ? 21.243 6.378 -28.604 1.00 88.69 214 GLU A O 1
ATOM 1619 N N . ASN A 1 215 ? 20.204 6.584 -30.594 1.00 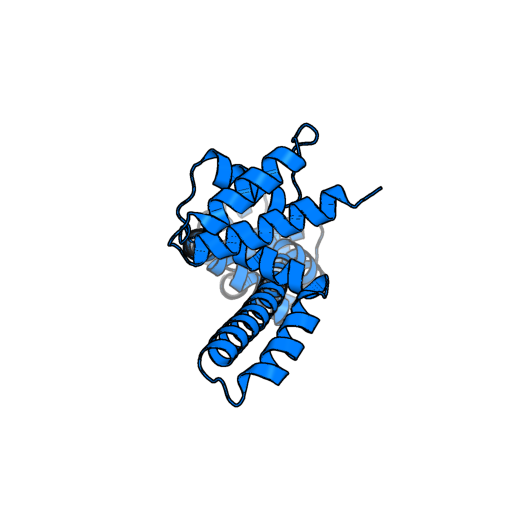86.88 215 ASN A N 1
ATOM 1620 C CA . ASN A 1 215 ? 21.388 6.991 -31.347 1.00 86.88 215 ASN A CA 1
ATOM 1621 C C . ASN A 1 215 ? 21.743 8.470 -31.165 1.00 86.88 215 ASN A C 1
ATOM 1623 O O . ASN A 1 215 ? 22.922 8.818 -31.205 1.00 86.88 215 ASN A O 1
ATOM 1627 N N . LEU A 1 216 ? 20.742 9.337 -30.998 1.00 87.69 216 LEU A N 1
ATOM 1628 C CA . LEU A 1 216 ? 20.940 10.786 -30.931 1.00 87.69 216 LEU A CA 1
ATOM 1629 C C . LEU A 1 216 ? 21.136 11.308 -29.506 1.00 87.69 216 LEU A C 1
ATOM 1631 O O . LEU A 1 216 ? 21.687 12.396 -29.330 1.00 87.69 216 LEU A O 1
ATOM 1635 N N . THR A 1 217 ? 20.685 10.575 -28.487 1.00 84.06 217 THR A N 1
ATOM 1636 C CA . THR A 1 217 ? 20.779 11.054 -27.107 1.00 84.06 217 THR A CA 1
ATOM 1637 C C . THR A 1 217 ? 22.197 10.946 -26.539 1.00 84.06 217 THR A C 1
ATOM 1639 O O . THR A 1 217 ? 22.872 9.923 -26.664 1.00 84.06 217 THR A O 1
ATOM 1642 N N . GLY A 1 218 ? 22.642 12.013 -25.870 1.00 80.12 218 GLY A N 1
ATOM 1643 C CA . GLY A 1 218 ? 23.860 12.018 -25.053 1.00 80.12 218 GLY A CA 1
ATOM 1644 C C . GLY A 1 218 ? 23.628 11.592 -23.598 1.00 80.12 218 GLY A C 1
ATOM 1645 O O . GLY A 1 218 ? 24.594 11.409 -22.860 1.00 80.12 218 GLY A O 1
ATOM 1646 N N . ASP A 1 219 ? 22.369 11.440 -23.173 1.00 84.19 219 ASP A N 1
ATOM 1647 C CA . ASP A 1 219 ? 22.003 11.017 -21.819 1.00 84.19 219 ASP A CA 1
ATOM 1648 C C . ASP A 1 219 ? 21.941 9.486 -21.727 1.00 84.19 219 ASP A C 1
ATOM 1650 O O . ASP A 1 219 ? 21.172 8.825 -22.430 1.00 84.19 219 ASP A O 1
ATOM 1654 N N . LEU A 1 220 ? 22.741 8.918 -20.823 1.00 80.69 220 LEU A N 1
ATOM 1655 C CA . LEU A 1 220 ? 22.807 7.478 -20.576 1.00 80.69 220 LEU A CA 1
ATOM 1656 C C . LEU A 1 220 ? 21.471 6.898 -20.088 1.00 80.69 220 LEU A C 1
ATOM 1658 O O . LEU A 1 220 ? 21.146 5.766 -20.450 1.00 80.69 220 LEU A O 1
ATOM 1662 N N . HIS A 1 221 ? 20.681 7.649 -19.312 1.00 82.81 221 HIS A N 1
ATOM 1663 C CA . HIS A 1 221 ? 19.379 7.175 -18.838 1.00 82.81 221 HIS A CA 1
ATOM 1664 C C . HIS A 1 221 ? 18.352 7.179 -19.973 1.00 82.81 221 HIS A C 1
ATOM 1666 O O . HIS A 1 221 ? 17.673 6.173 -20.177 1.00 82.81 221 HIS A O 1
ATOM 1672 N N . ALA A 1 222 ? 18.294 8.249 -20.773 1.00 87.12 222 ALA A N 1
ATOM 1673 C CA . ALA A 1 222 ? 17.469 8.290 -21.981 1.00 87.12 222 ALA A CA 1
ATOM 1674 C C . ALA A 1 222 ? 17.840 7.182 -22.979 1.00 87.12 222 ALA A C 1
ATOM 1676 O O . ALA A 1 222 ? 16.956 6.527 -23.533 1.00 87.12 222 ALA A O 1
ATOM 1677 N N . LYS A 1 223 ? 19.139 6.912 -23.160 1.00 87.19 223 LYS A N 1
ATOM 1678 C CA . LYS A 1 223 ? 19.617 5.819 -24.014 1.00 87.19 223 LYS A CA 1
ATOM 1679 C C . LYS A 1 223 ? 19.158 4.456 -23.504 1.00 87.19 223 LYS A C 1
ATOM 1681 O O . LYS A 1 223 ? 18.685 3.630 -24.281 1.00 87.19 223 LYS A O 1
ATOM 1686 N N . HIS A 1 224 ? 19.271 4.230 -22.197 1.00 85.88 224 HIS A N 1
ATOM 1687 C CA . HIS A 1 224 ? 18.811 3.001 -21.563 1.00 85.88 224 HIS A CA 1
ATOM 1688 C C . HIS A 1 224 ? 17.298 2.798 -21.739 1.00 85.88 224 HIS A C 1
ATOM 1690 O O . HIS A 1 224 ? 16.881 1.734 -22.198 1.00 85.88 224 HIS A O 1
ATOM 1696 N N . VAL A 1 225 ? 16.484 3.824 -21.458 1.00 91.31 225 VAL A N 1
ATOM 1697 C CA . VAL A 1 225 ? 15.028 3.779 -21.677 1.00 91.31 225 VAL A CA 1
ATOM 1698 C C . VAL A 1 225 ? 14.715 3.439 -23.135 1.00 91.31 225 VAL A C 1
ATOM 1700 O O . VAL A 1 225 ? 13.921 2.534 -23.392 1.00 91.31 225 VAL A O 1
ATOM 1703 N N . ALA A 1 226 ? 15.387 4.085 -24.091 1.00 92.62 226 ALA A N 1
ATOM 1704 C CA . ALA A 1 226 ? 15.173 3.843 -25.513 1.00 92.62 226 ALA A CA 1
ATOM 1705 C C . ALA A 1 226 ? 15.484 2.399 -25.940 1.00 92.62 226 ALA A C 1
ATOM 1707 O O . ALA A 1 226 ? 14.702 1.786 -26.671 1.00 92.62 226 ALA A O 1
ATOM 1708 N N . GLN A 1 227 ? 16.569 1.812 -25.428 1.00 90.12 227 GLN A N 1
ATOM 1709 C CA . GLN A 1 227 ? 16.926 0.411 -25.682 1.00 90.12 227 GLN A CA 1
ATOM 1710 C C . GLN A 1 227 ? 15.878 -0.566 -25.148 1.00 90.12 227 GLN A C 1
ATOM 1712 O O . GLN A 1 227 ? 15.514 -1.536 -25.822 1.00 90.12 227 GLN A O 1
ATOM 1717 N N . VAL A 1 228 ? 15.392 -0.322 -23.930 1.00 90.62 228 VAL A N 1
ATOM 1718 C CA . VAL A 1 228 ? 14.398 -1.182 -23.281 1.00 90.62 228 VAL A CA 1
ATOM 1719 C C . VAL A 1 228 ? 13.063 -1.099 -24.014 1.00 90.62 228 VAL A C 1
ATOM 1721 O O . VAL A 1 228 ? 12.507 -2.140 -24.366 1.00 90.62 228 VAL A O 1
ATOM 1724 N N . VAL A 1 229 ? 12.595 0.112 -24.332 1.00 93.62 229 VAL A N 1
ATOM 1725 C CA . VAL A 1 229 ? 11.338 0.332 -25.063 1.00 93.62 229 VAL A CA 1
ATOM 1726 C C . VAL A 1 229 ? 11.396 -0.275 -26.468 1.00 93.62 229 VAL A C 1
ATOM 1728 O O . VAL A 1 229 ? 10.486 -1.015 -26.846 1.00 93.62 229 VAL A O 1
ATOM 1731 N N . THR A 1 230 ? 12.492 -0.069 -27.208 1.00 93.81 230 THR A N 1
ATOM 1732 C CA . THR A 1 230 ? 12.716 -0.690 -28.529 1.00 93.81 230 THR A CA 1
ATOM 1733 C C . THR A 1 230 ? 12.582 -2.209 -28.457 1.00 93.81 230 THR A C 1
ATOM 1735 O O . THR A 1 230 ? 11.929 -2.841 -29.295 1.00 93.81 230 THR A O 1
ATOM 1738 N N . ARG A 1 231 ? 13.181 -2.822 -27.431 1.00 90.19 231 ARG A N 1
ATOM 1739 C CA . ARG A 1 231 ? 13.125 -4.268 -27.237 1.00 90.19 231 ARG A CA 1
ATOM 1740 C C . ARG A 1 231 ? 11.725 -4.753 -26.855 1.00 90.19 231 ARG A C 1
ATOM 1742 O O . ARG A 1 231 ? 11.290 -5.764 -27.404 1.00 90.19 231 ARG A O 1
ATOM 1749 N N . SER A 1 232 ? 11.009 -4.054 -25.974 1.00 91.12 232 SER A N 1
ATOM 1750 C CA . SER A 1 232 ? 9.629 -4.403 -25.602 1.00 91.12 232 SER A CA 1
ATOM 1751 C C . SER A 1 232 ? 8.681 -4.336 -26.803 1.00 91.12 232 SER A C 1
ATOM 1753 O O . SER A 1 232 ? 7.909 -5.271 -27.014 1.00 91.12 232 SER A O 1
ATOM 1755 N N . LEU A 1 233 ? 8.798 -3.303 -27.643 1.00 91.88 233 LEU A N 1
ATOM 1756 C CA . LEU A 1 233 ? 8.030 -3.180 -28.889 1.00 91.88 233 LEU A CA 1
ATOM 1757 C C . LEU A 1 233 ? 8.379 -4.291 -29.891 1.00 91.88 233 LEU A C 1
ATOM 1759 O O . LEU A 1 233 ? 7.488 -4.912 -30.468 1.00 91.88 233 LEU A O 1
ATOM 1763 N N . THR A 1 234 ? 9.665 -4.621 -30.044 1.00 89.75 234 THR A N 1
ATOM 1764 C CA . THR A 1 234 ? 10.111 -5.721 -30.921 1.00 89.75 234 THR A CA 1
ATOM 1765 C C . THR A 1 234 ? 9.543 -7.073 -30.470 1.00 89.75 234 THR A C 1
ATOM 1767 O O . THR A 1 234 ? 9.116 -7.878 -31.298 1.00 89.75 234 THR A O 1
ATOM 1770 N N . LEU A 1 235 ? 9.499 -7.326 -29.157 1.00 86.62 235 LEU A N 1
ATOM 1771 C CA . LEU A 1 235 ? 8.892 -8.536 -28.594 1.00 86.62 235 LEU A CA 1
ATOM 1772 C C . LEU A 1 235 ? 7.373 -8.581 -28.806 1.00 86.62 235 LEU A C 1
ATOM 1774 O O . LEU A 1 235 ? 6.832 -9.666 -29.005 1.00 86.62 235 LEU A O 1
ATOM 1778 N N . GLN A 1 236 ? 6.688 -7.435 -28.768 1.00 85.00 236 GLN A N 1
ATOM 1779 C CA . GLN A 1 236 ? 5.257 -7.345 -29.071 1.00 85.00 236 GLN A CA 1
ATOM 1780 C C . GLN A 1 236 ? 4.972 -7.590 -30.556 1.00 85.00 236 GLN A C 1
ATOM 1782 O O . GLN A 1 236 ? 4.055 -8.344 -30.864 1.00 85.00 236 GLN A O 1
ATOM 1787 N N . ARG A 1 237 ? 5.805 -7.057 -31.462 1.00 84.00 237 ARG A N 1
ATOM 1788 C CA . ARG A 1 237 ? 5.705 -7.296 -32.913 1.00 84.00 237 ARG A CA 1
ATOM 1789 C C . ARG A 1 237 ? 5.813 -8.780 -33.284 1.00 84.00 237 ARG A C 1
ATOM 1791 O O . ARG A 1 237 ? 5.233 -9.216 -34.269 1.00 84.00 237 ARG A O 1
ATOM 1798 N N . GLY A 1 238 ? 6.593 -9.550 -32.522 1.00 72.25 238 GLY A N 1
ATOM 1799 C CA . GLY A 1 238 ? 6.813 -10.981 -32.751 1.00 72.25 238 GLY A CA 1
ATOM 1800 C C . GLY A 1 238 ? 5.757 -11.915 -32.149 1.00 72.25 238 GLY A C 1
ATOM 1801 O O . GLY A 1 238 ? 5.925 -13.131 -32.252 1.00 72.25 238 GLY A O 1
ATOM 1802 N N . ARG A 1 239 ? 4.713 -11.396 -31.486 1.00 65.56 239 ARG A N 1
ATOM 1803 C CA . ARG A 1 239 ? 3.615 -12.225 -30.966 1.00 65.56 239 ARG A CA 1
ATOM 1804 C C . ARG A 1 239 ? 2.592 -12.497 -32.083 1.00 65.56 239 ARG A C 1
ATOM 1806 O O . ARG A 1 239 ? 2.217 -11.543 -32.757 1.00 65.56 239 ARG A O 1
ATOM 1813 N N . PRO A 1 240 ? 2.191 -13.765 -32.297 1.00 45.50 240 PRO A N 1
ATOM 1814 C CA . PRO A 1 240 ? 1.172 -14.125 -33.282 1.00 45.50 240 PRO A CA 1
ATOM 1815 C C . PRO A 1 240 ? -0.216 -13.596 -32.910 1.00 45.50 240 PRO A C 1
ATOM 1817 O O . PRO A 1 240 ? -0.473 -13.404 -31.697 1.00 45.50 240 PRO A O 1
#